Protein AF-A0A380AT03-F1 (afdb_monomer)

Solvent-accessible surface area (backbone atoms only — not comparable to full-atom values): 16536 Å² total; per-residue (Å²): 133,62,72,71,61,56,47,54,51,43,44,44,58,61,48,60,82,40,43,72,60,54,61,67,32,70,77,65,70,70,37,75,64,57,55,50,48,45,62,72,34,58,89,36,45,83,30,37,31,36,26,50,40,28,52,56,22,58,64,43,58,49,44,48,77,35,27,56,32,28,36,36,24,23,67,36,66,57,29,51,53,48,30,52,51,55,29,59,79,70,68,51,83,42,65,45,78,46,78,46,51,65,63,62,62,98,64,58,69,48,68,22,44,32,38,35,31,56,74,31,69,38,49,41,90,50,54,55,49,21,42,35,40,53,51,44,28,32,24,93,90,37,48,78,50,81,45,69,70,61,29,84,69,44,68,73,60,32,56,51,50,52,51,53,45,39,75,76,34,80,42,53,63,49,54,50,23,69,69,54,49,54,50,44,39,45,77,28,73,47,82,88,88,80,87,85,86,80,90,79,85,84,53,80,72,70,79,65,71,87,79,81,76,89,69,91,73,83,82,74,73,68,75,81,75,69,87,87,88,88,83,89,85,88,87,89,82,62,99,81,75,73,87,88,81,91,83,90,84,85,90,85,88,80,84,83,76,88,77,92,76,83,84,83,80,86,79,132

Structure (mmCIF, N/CA/C/O backbone):
data_AF-A0A380AT03-F1
#
_entry.id   AF-A0A380AT03-F1
#
loop_
_atom_site.group_PDB
_atom_site.id
_atom_site.type_symbol
_atom_site.label_atom_id
_atom_site.label_alt_id
_atom_site.label_comp_id
_atom_site.label_asym_id
_atom_site.label_entity_id
_atom_site.label_seq_id
_atom_site.pdbx_PDB_ins_code
_atom_site.Cartn_x
_atom_site.Cartn_y
_atom_site.Cartn_z
_atom_site.occupancy
_atom_site.B_iso_or_equiv
_atom_site.auth_seq_id
_atom_site.auth_comp_id
_atom_site.auth_asym_id
_atom_site.auth_atom_id
_atom_site.pdbx_PDB_model_num
ATOM 1 N N . MET A 1 1 ? 24.394 -18.836 4.113 1.00 36.41 1 MET A N 1
ATOM 2 C CA . MET A 1 1 ? 23.601 -17.620 4.401 1.00 36.41 1 MET A CA 1
ATOM 3 C C . MET A 1 1 ? 22.554 -17.483 3.310 1.00 36.41 1 MET A C 1
ATOM 5 O O . MET A 1 1 ? 22.934 -17.441 2.150 1.00 36.41 1 MET A O 1
ATOM 9 N N . SER A 1 2 ? 21.265 -17.536 3.658 1.00 35.94 2 SER A N 1
ATOM 10 C CA . SER A 1 2 ? 20.162 -17.422 2.689 1.00 35.94 2 SER A CA 1
ATOM 11 C C . SER A 1 2 ? 20.109 -16.007 2.105 1.00 35.94 2 SER A C 1
ATOM 13 O O . SER A 1 2 ? 20.208 -15.042 2.862 1.00 35.94 2 SER A O 1
ATOM 15 N N . ILE A 1 3 ? 19.927 -15.889 0.786 1.00 44.41 3 ILE A N 1
ATOM 16 C CA . ILE A 1 3 ? 19.779 -14.621 0.041 1.00 44.41 3 ILE A CA 1
ATOM 17 C C . ILE A 1 3 ? 18.673 -13.734 0.653 1.00 44.41 3 ILE A C 1
ATOM 19 O O . ILE A 1 3 ? 18.810 -12.515 0.714 1.00 44.41 3 ILE A O 1
ATOM 23 N N . SER A 1 4 ? 17.624 -14.346 1.217 1.00 49.44 4 SER A N 1
ATOM 24 C CA . SER A 1 4 ? 16.532 -13.634 1.898 1.00 49.44 4 SER A CA 1
ATOM 25 C C . SER A 1 4 ? 17.001 -12.856 3.139 1.00 49.44 4 SER A C 1
ATOM 27 O O . SER A 1 4 ? 16.517 -11.756 3.397 1.00 49.44 4 SER A O 1
ATOM 29 N N . ASN A 1 5 ? 17.992 -13.370 3.880 1.00 55.72 5 ASN A N 1
ATOM 30 C CA . ASN A 1 5 ? 18.534 -12.665 5.046 1.00 55.72 5 ASN A CA 1
ATOM 31 C C . ASN A 1 5 ? 19.443 -11.496 4.647 1.00 55.72 5 ASN A C 1
ATOM 33 O O . ASN A 1 5 ? 19.541 -10.539 5.406 1.00 55.72 5 ASN A O 1
ATOM 37 N N . SER A 1 6 ? 20.108 -11.536 3.484 1.00 61.81 6 SER A N 1
ATOM 38 C CA . SER A 1 6 ? 20.949 -10.406 3.061 1.00 61.81 6 SER A CA 1
ATOM 39 C C . SER A 1 6 ? 20.126 -9.232 2.535 1.00 61.81 6 SER A C 1
ATOM 41 O O . SER A 1 6 ? 20.501 -8.094 2.790 1.00 61.81 6 SER A O 1
ATOM 43 N N . HIS A 1 7 ? 19.007 -9.492 1.848 1.00 65.62 7 HIS A N 1
ATOM 44 C CA . HIS A 1 7 ? 18.112 -8.441 1.343 1.00 65.62 7 HIS A CA 1
ATOM 45 C C . HIS A 1 7 ? 17.380 -7.708 2.476 1.00 65.62 7 HIS A C 1
ATOM 47 O O . HIS A 1 7 ? 17.464 -6.485 2.546 1.00 65.62 7 HIS A O 1
ATOM 53 N N . LYS A 1 8 ? 16.793 -8.440 3.437 1.00 62.00 8 LYS A N 1
ATOM 54 C CA . LYS A 1 8 ? 16.172 -7.841 4.637 1.00 62.00 8 LYS A CA 1
ATOM 55 C C . LYS A 1 8 ? 17.142 -6.930 5.393 1.00 62.00 8 LYS A C 1
ATOM 57 O O . LYS A 1 8 ? 16.805 -5.798 5.718 1.00 62.00 8 LYS A O 1
ATOM 62 N N . ASN A 1 9 ? 18.381 -7.388 5.578 1.00 61.28 9 ASN A N 1
ATOM 63 C CA . ASN A 1 9 ? 19.425 -6.597 6.229 1.00 61.28 9 ASN A CA 1
ATOM 64 C C . ASN A 1 9 ? 19.835 -5.350 5.420 1.00 61.28 9 ASN A C 1
ATOM 66 O O . ASN A 1 9 ? 20.241 -4.355 6.017 1.00 61.28 9 ASN A O 1
ATOM 70 N N . ALA A 1 10 ? 19.772 -5.396 4.084 1.00 59.34 10 ALA A N 1
ATOM 71 C CA . ALA A 1 10 ? 20.068 -4.246 3.229 1.00 59.34 10 ALA A CA 1
ATOM 72 C C . ALA A 1 10 ? 18.976 -3.173 3.337 1.00 59.34 10 ALA A C 1
ATOM 74 O O . ALA A 1 10 ? 19.308 -2.004 3.529 1.00 59.34 10 ALA A O 1
ATOM 75 N N . VAL A 1 11 ? 17.700 -3.587 3.309 1.00 59.44 11 VAL A N 1
ATOM 76 C CA . VAL A 1 11 ? 16.545 -2.715 3.588 1.00 59.44 11 VAL A CA 1
ATOM 77 C C . VAL A 1 11 ? 16.733 -2.050 4.955 1.00 59.44 11 VAL A C 1
ATOM 79 O O . VAL A 1 11 ? 16.845 -0.829 5.040 1.00 59.44 11 VAL A O 1
ATOM 82 N N . ASP A 1 12 ? 16.875 -2.844 6.020 1.00 61.94 12 ASP A N 1
ATOM 83 C CA . ASP A 1 12 ? 17.001 -2.321 7.386 1.00 61.94 12 ASP A CA 1
ATOM 84 C C . ASP A 1 12 ? 18.152 -1.318 7.534 1.00 61.94 12 ASP A C 1
ATOM 86 O O . ASP A 1 12 ? 17.981 -0.245 8.116 1.00 61.94 12 ASP A O 1
ATOM 90 N N . ARG A 1 13 ? 19.326 -1.631 6.975 1.00 57.00 13 ARG A N 1
ATOM 91 C CA . ARG A 1 13 ? 20.514 -0.779 7.090 1.00 57.00 13 ARG A CA 1
ATOM 92 C C . ARG A 1 13 ? 20.366 0.550 6.350 1.00 57.00 13 ARG A C 1
ATOM 94 O O . ARG A 1 13 ? 20.781 1.578 6.879 1.00 57.00 13 ARG A O 1
ATOM 101 N N . GLN A 1 14 ? 19.809 0.536 5.143 1.00 57.66 14 GLN A N 1
ATOM 102 C CA . GLN A 1 14 ? 19.711 1.728 4.302 1.00 57.66 14 GLN A CA 1
ATOM 103 C C . GLN A 1 14 ? 18.673 2.723 4.837 1.00 57.66 14 GLN A C 1
ATOM 105 O O . GLN A 1 14 ? 18.894 3.936 4.818 1.00 57.66 14 GLN A O 1
ATOM 110 N N . PHE A 1 15 ? 17.569 2.215 5.382 1.00 58.12 15 PHE A N 1
ATOM 111 C CA . PHE A 1 15 ? 16.500 3.048 5.922 1.00 58.12 15 PHE A CA 1
ATOM 112 C C . PHE A 1 15 ? 16.818 3.612 7.315 1.00 58.12 15 PHE A C 1
ATOM 114 O O . PHE A 1 15 ? 16.360 4.710 7.637 1.00 58.12 15 PHE A O 1
ATOM 121 N N . GLY A 1 16 ? 17.679 2.957 8.098 1.00 53.12 16 GLY A N 1
ATOM 122 C CA . GLY A 1 16 ? 18.134 3.465 9.395 1.00 53.12 16 GLY A CA 1
ATOM 123 C C . GLY A 1 16 ? 18.896 4.782 9.356 1.00 53.12 16 GLY A C 1
ATOM 124 O O . GLY A 1 16 ? 18.682 5.643 10.208 1.00 53.12 16 GLY A O 1
ATOM 125 N N . GLU A 1 17 ? 19.757 4.972 8.356 1.00 50.97 17 GLU A N 1
ATOM 126 C CA . GLU A 1 17 ? 20.582 6.181 8.236 1.00 50.97 17 GLU A CA 1
ATOM 127 C C . GLU A 1 17 ? 19.814 7.371 7.617 1.00 50.97 17 GLU A C 1
ATOM 129 O O . GLU A 1 17 ? 20.246 8.516 7.746 1.00 50.97 17 GLU A O 1
ATOM 134 N N . GLN A 1 18 ? 18.649 7.135 6.993 1.00 52.38 18 GLN A N 1
ATOM 135 C CA . GLN A 1 18 ? 17.922 8.138 6.192 1.00 52.38 18 GLN A CA 1
ATOM 136 C C . GLN A 1 18 ? 16.505 8.483 6.694 1.00 52.38 18 GLN A C 1
ATOM 138 O O . GLN A 1 18 ? 15.869 9.393 6.153 1.00 52.38 18 GLN A O 1
ATOM 143 N N . ALA A 1 19 ? 16.001 7.817 7.739 1.00 53.03 19 ALA A N 1
ATOM 144 C CA . ALA A 1 19 ? 14.596 7.905 8.155 1.00 53.03 19 ALA A CA 1
ATOM 145 C C . ALA A 1 19 ? 14.098 9.341 8.459 1.00 53.03 19 ALA A C 1
ATOM 147 O O . ALA A 1 19 ? 13.010 9.726 8.026 1.00 53.03 19 ALA A O 1
ATOM 148 N N . ASN A 1 20 ? 14.916 10.180 9.110 1.00 50.28 20 ASN A N 1
ATOM 149 C CA . ASN A 1 20 ? 14.563 11.582 9.403 1.00 50.28 20 ASN A CA 1
ATOM 150 C C . ASN A 1 20 ? 14.585 12.499 8.163 1.00 50.28 20 ASN A C 1
ATOM 152 O O . ASN A 1 20 ? 13.808 13.455 8.073 1.00 50.28 20 ASN A O 1
ATOM 156 N N . ALA A 1 21 ? 15.452 12.218 7.186 1.00 51.94 21 ALA A N 1
ATOM 157 C CA . ALA A 1 21 ? 15.508 12.975 5.935 1.00 51.94 21 ALA A CA 1
ATOM 158 C C . ALA A 1 21 ? 14.284 12.685 5.049 1.00 51.94 21 ALA A C 1
ATOM 160 O O . ALA A 1 21 ? 13.800 13.566 4.336 1.00 51.94 21 ALA A O 1
ATOM 161 N N . TYR A 1 22 ? 13.739 11.469 5.137 1.00 52.94 22 TYR A N 1
ATOM 162 C CA . TYR A 1 22 ? 12.560 11.063 4.378 1.00 52.94 22 TYR A CA 1
ATOM 163 C C . TYR A 1 22 ? 11.315 11.847 4.814 1.00 52.94 22 TYR A C 1
ATOM 165 O O . TYR A 1 22 ? 10.617 12.405 3.966 1.00 52.94 22 TYR A O 1
ATOM 173 N N . LEU A 1 23 ? 11.101 11.967 6.130 1.00 54.31 23 LEU A N 1
ATOM 174 C CA . LEU A 1 23 ? 9.952 12.648 6.745 1.00 54.31 23 LEU A CA 1
ATOM 175 C C . LEU A 1 23 ? 9.934 14.170 6.500 1.00 54.31 23 LEU A C 1
ATOM 177 O O . LEU A 1 23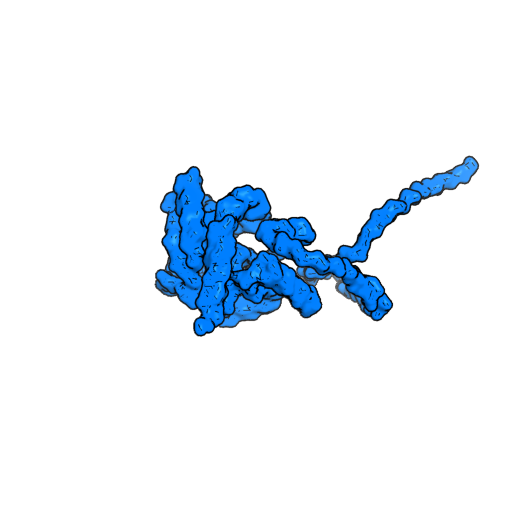 ? 8.874 14.790 6.464 1.00 54.31 23 LEU A O 1
ATOM 181 N N . THR A 1 24 ? 11.108 14.775 6.308 1.00 46.84 24 THR A N 1
ATOM 182 C CA . THR A 1 24 ? 11.275 16.226 6.101 1.00 46.84 24 THR A CA 1
ATOM 183 C C . THR A 1 24 ? 11.388 16.633 4.630 1.00 46.84 24 THR A C 1
ATOM 185 O O . THR A 1 24 ? 11.297 17.819 4.306 1.00 46.84 24 THR A O 1
ATOM 188 N N . SER A 1 25 ? 11.552 15.681 3.706 1.00 47.66 25 SER A N 1
ATOM 189 C CA . SER A 1 25 ? 11.651 15.999 2.283 1.00 47.66 25 SER A CA 1
ATOM 190 C C . SER A 1 25 ? 10.294 16.443 1.709 1.00 47.66 25 SER A C 1
ATOM 192 O O . SER A 1 25 ? 9.329 15.683 1.626 1.00 47.66 25 SER A O 1
ATOM 194 N N . ALA A 1 26 ? 10.225 17.697 1.254 1.00 33.25 26 ALA A N 1
ATOM 195 C CA . ALA A 1 26 ? 9.014 18.314 0.700 1.00 33.25 26 ALA A CA 1
ATOM 196 C C . ALA A 1 26 ? 8.408 17.555 -0.503 1.00 33.25 26 ALA A C 1
ATOM 198 O O . ALA A 1 26 ? 7.217 17.677 -0.771 1.00 33.25 26 ALA A O 1
ATOM 199 N N . VAL A 1 27 ? 9.208 16.735 -1.199 1.00 42.69 27 VAL A N 1
ATOM 200 C CA . VAL A 1 27 ? 8.758 15.882 -2.314 1.00 42.69 27 VAL A CA 1
ATOM 201 C C . VAL A 1 27 ? 7.926 14.687 -1.826 1.00 42.69 27 VAL A C 1
ATOM 203 O O . VAL A 1 27 ? 7.007 14.267 -2.525 1.00 42.69 27 VAL A O 1
ATOM 206 N N . HIS A 1 28 ? 8.187 14.164 -0.621 1.00 48.97 28 HIS A N 1
ATOM 207 C CA . HIS A 1 28 ? 7.449 13.021 -0.069 1.00 48.97 28 HIS A CA 1
ATOM 208 C C . HIS A 1 28 ? 6.255 13.437 0.802 1.00 48.97 28 HIS A C 1
ATOM 210 O O . HIS A 1 28 ? 5.285 12.685 0.862 1.00 48.97 28 HIS A O 1
ATOM 216 N N . ALA A 1 29 ? 6.285 14.628 1.411 1.00 47.81 29 ALA A N 1
ATOM 217 C CA . ALA A 1 29 ? 5.236 15.101 2.319 1.00 47.81 29 ALA A CA 1
ATOM 218 C C . ALA A 1 29 ? 4.020 15.768 1.641 1.00 47.81 29 ALA A C 1
ATOM 220 O O . ALA A 1 29 ? 2.972 15.879 2.274 1.00 47.81 29 ALA A O 1
ATOM 221 N N . GLN A 1 30 ? 4.127 16.220 0.382 1.00 53.50 30 GLN A N 1
ATOM 222 C CA . GLN A 1 30 ? 3.056 16.952 -0.326 1.00 53.50 30 GLN A CA 1
ATOM 223 C C . GLN A 1 30 ? 2.963 16.585 -1.821 1.00 53.50 30 GLN A C 1
ATOM 225 O O . GLN A 1 30 ? 3.056 17.439 -2.703 1.00 53.50 30 GLN A O 1
ATOM 230 N N . GLY A 1 31 ? 2.781 15.298 -2.119 1.00 67.12 31 GLY A N 1
ATOM 231 C CA . GLY A 1 31 ? 2.612 14.804 -3.489 1.00 67.12 31 GLY A CA 1
ATOM 232 C C . GLY A 1 31 ? 1.151 14.760 -3.962 1.00 67.12 31 GLY A C 1
ATOM 233 O O . GLY A 1 31 ? 0.217 14.618 -3.169 1.00 67.12 31 GLY A O 1
ATOM 234 N N . LYS A 1 32 ? 0.943 14.855 -5.285 1.00 77.25 32 LYS A N 1
ATOM 235 C CA . LYS A 1 32 ? -0.376 14.661 -5.932 1.00 77.25 32 LYS A CA 1
ATOM 236 C C . LYS A 1 32 ? -0.981 13.286 -5.623 1.00 77.25 32 LYS A C 1
ATOM 238 O O . LYS A 1 32 ? -2.198 13.141 -5.577 1.00 77.25 32 LYS A O 1
ATOM 243 N N . ASP A 1 33 ? -0.126 12.296 -5.401 1.00 82.25 33 ASP A N 1
ATOM 244 C CA . ASP A 1 33 ? -0.492 10.945 -4.990 1.00 82.25 33 ASP A CA 1
ATOM 245 C C . ASP A 1 33 ? -1.151 10.920 -3.603 1.00 82.25 33 ASP A C 1
ATOM 247 O O . ASP A 1 33 ? -2.210 10.319 -3.458 1.00 82.25 33 ASP A O 1
ATOM 251 N N . LEU A 1 34 ? -0.614 11.639 -2.611 1.00 87.75 34 LEU A N 1
ATOM 252 C CA . LEU A 1 34 ? -1.229 11.749 -1.280 1.00 87.75 34 LEU A CA 1
ATOM 253 C C . LEU A 1 34 ? -2.558 12.516 -1.313 1.00 87.75 34 LEU A C 1
ATOM 255 O O . LEU A 1 34 ? -3.491 12.156 -0.600 1.00 87.75 34 LEU A O 1
ATOM 259 N N . GLN A 1 35 ? -2.686 13.534 -2.170 1.00 89.75 35 GLN A N 1
ATOM 260 C CA . GLN A 1 35 ? -3.966 14.226 -2.378 1.00 89.75 35 GLN A CA 1
ATOM 261 C C . GLN A 1 35 ? -5.025 13.285 -2.969 1.00 89.75 35 GLN A C 1
ATOM 263 O O . GLN A 1 35 ? -6.159 13.255 -2.491 1.00 89.75 35 GLN A O 1
ATOM 268 N N . ARG A 1 36 ? -4.652 12.481 -3.973 1.00 88.75 36 ARG A N 1
ATOM 269 C CA . ARG A 1 36 ? -5.542 11.474 -4.568 1.00 88.75 36 ARG A CA 1
ATOM 270 C C . ARG A 1 36 ? -5.888 10.375 -3.565 1.00 88.75 36 ARG A C 1
ATOM 272 O O . ARG A 1 36 ? -7.050 9.998 -3.470 1.00 88.75 36 ARG A O 1
ATOM 279 N N . LEU A 1 37 ? -4.914 9.905 -2.784 1.00 92.44 37 LEU A N 1
ATOM 280 C CA . LEU A 1 37 ? -5.153 8.962 -1.694 1.00 92.44 37 LEU A CA 1
ATOM 281 C C . LEU A 1 37 ? -6.194 9.526 -0.724 1.00 92.44 37 LEU A C 1
ATOM 283 O O . LEU A 1 37 ? -7.187 8.864 -0.452 1.00 92.44 37 LEU A O 1
ATOM 287 N N . ALA A 1 38 ? -6.015 10.766 -0.264 1.00 94.62 38 ALA A N 1
ATOM 288 C CA . ALA A 1 38 ? -6.953 11.411 0.645 1.00 94.62 38 ALA A CA 1
ATOM 289 C C . ALA A 1 38 ? -8.385 11.425 0.086 1.00 94.62 38 ALA A C 1
ATOM 291 O O . ALA A 1 38 ? -9.299 11.101 0.835 1.00 94.62 38 ALA A O 1
ATOM 292 N N . GLN A 1 39 ? -8.565 11.733 -1.207 1.00 94.50 39 GLN A N 1
ATOM 293 C CA . GLN A 1 39 ? -9.864 11.710 -1.901 1.00 94.50 39 GLN A CA 1
ATOM 294 C C . GLN A 1 39 ? -10.466 10.302 -1.984 1.00 94.50 39 GLN A C 1
ATOM 296 O O . GLN A 1 39 ? -11.648 10.115 -1.712 1.00 94.50 39 GLN A O 1
ATOM 301 N N . LEU A 1 40 ? -9.655 9.296 -2.325 1.00 93.19 40 LEU A N 1
ATOM 302 C CA . LEU A 1 40 ? -10.100 7.901 -2.401 1.00 93.19 40 LEU A CA 1
ATOM 303 C C . LEU A 1 40 ? -10.540 7.350 -1.038 1.00 93.19 40 LEU A C 1
ATOM 305 O O . LEU A 1 40 ? -11.364 6.438 -0.997 1.00 93.19 40 LEU A O 1
ATOM 309 N N . LEU A 1 41 ? -10.007 7.895 0.058 1.00 95.94 41 LEU A N 1
ATOM 310 C CA . LEU A 1 41 ? -10.339 7.497 1.426 1.00 95.94 41 LEU A CA 1
ATOM 311 C C . LEU A 1 41 ? -11.554 8.235 2.014 1.00 95.94 41 LEU A C 1
ATOM 313 O O . LEU A 1 41 ? -12.112 7.755 2.995 1.00 95.94 41 LEU A O 1
ATOM 317 N N . GLU A 1 42 ? -12.005 9.353 1.430 1.00 94.69 42 GLU A N 1
ATOM 318 C CA . GLU A 1 42 ? -13.148 10.134 1.952 1.00 94.69 42 GLU A CA 1
ATOM 319 C C . GLU A 1 42 ? -14.435 9.327 2.192 1.00 94.69 42 GLU A C 1
ATOM 321 O O . GLU A 1 42 ? -15.082 9.559 3.214 1.00 94.69 42 GLU A O 1
ATOM 326 N N . PRO A 1 43 ? -14.818 8.354 1.342 1.00 95.94 43 PRO A N 1
ATOM 327 C CA . PRO A 1 43 ? -16.023 7.552 1.560 1.00 95.94 43 PRO A CA 1
ATOM 328 C C . PRO A 1 43 ? -15.894 6.500 2.675 1.00 95.94 43 PRO A C 1
ATOM 330 O O . PRO A 1 43 ? -16.828 5.731 2.890 1.00 95.94 43 PRO A O 1
ATOM 333 N N . HIS A 1 44 ? -14.734 6.397 3.330 1.00 95.50 44 HIS A N 1
ATOM 334 C CA . HIS A 1 44 ? -14.348 5.261 4.168 1.00 95.50 44 HIS A CA 1
ATOM 335 C C . HIS A 1 44 ? -14.005 5.671 5.611 1.00 95.50 44 HIS A C 1
ATOM 337 O O . HIS A 1 44 ? -13.100 5.104 6.219 1.00 95.50 44 HIS A O 1
ATOM 343 N N . ALA A 1 45 ? -14.742 6.633 6.174 1.00 97.44 45 ALA A N 1
ATOM 344 C CA . ALA A 1 45 ? -14.492 7.176 7.514 1.00 97.44 45 ALA A CA 1
ATOM 345 C C . ALA A 1 45 ? -14.410 6.109 8.622 1.00 97.44 45 ALA A C 1
ATOM 347 O O . ALA A 1 45 ? -13.565 6.215 9.504 1.00 97.44 45 ALA A O 1
ATOM 348 N N . ASP A 1 46 ? -15.215 5.048 8.541 1.00 98.06 46 ASP A N 1
ATOM 349 C CA . ASP A 1 46 ? -15.255 3.975 9.547 1.00 98.06 46 ASP A CA 1
ATOM 350 C C . ASP A 1 46 ? -14.275 2.819 9.265 1.00 98.06 46 ASP A C 1
ATOM 352 O O . ASP A 1 46 ? -14.275 1.806 9.967 1.00 98.06 46 ASP A O 1
ATOM 356 N N . ALA A 1 47 ? -13.445 2.929 8.223 1.00 98.31 47 ALA A N 1
ATOM 357 C CA . ALA A 1 47 ? -12.590 1.835 7.779 1.00 98.31 47 ALA A CA 1
ATOM 358 C C . ALA A 1 47 ? -11.415 1.563 8.727 1.00 98.31 47 ALA A C 1
ATOM 360 O O . ALA A 1 47 ? -10.765 2.474 9.251 1.00 98.31 47 ALA A O 1
ATOM 361 N N . ARG A 1 48 ? -11.076 0.276 8.848 1.00 98.75 48 ARG A N 1
ATOM 362 C CA . ARG A 1 48 ? -9.774 -0.181 9.331 1.00 98.75 48 ARG A CA 1
ATOM 363 C C . ARG A 1 48 ? -8.843 -0.386 8.139 1.00 98.75 48 ARG A C 1
ATOM 365 O O . ARG A 1 48 ? -9.105 -1.229 7.276 1.00 98.75 48 ARG A O 1
ATOM 372 N N . LEU A 1 49 ? -7.755 0.375 8.109 1.00 98.88 49 LEU A N 1
ATOM 373 C CA . LEU A 1 49 ? -6.799 0.424 7.009 1.00 98.88 49 LEU A CA 1
ATOM 374 C C . LEU A 1 49 ? -5.441 -0.159 7.418 1.00 98.88 49 LEU A C 1
ATOM 376 O O . LEU A 1 49 ? -4.943 0.130 8.503 1.00 98.88 49 LEU A O 1
ATOM 380 N N . LEU A 1 50 ? -4.829 -0.945 6.533 1.00 98.94 50 LEU A N 1
ATOM 381 C CA . LEU A 1 50 ? -3.435 -1.390 6.627 1.00 98.94 50 LEU A CA 1
ATOM 382 C C . LEU A 1 50 ? -2.566 -0.575 5.659 1.00 98.94 50 LEU A C 1
ATOM 384 O O . LEU A 1 50 ? -2.832 -0.584 4.461 1.00 98.94 50 LEU A O 1
ATOM 388 N N . ASP A 1 51 ? -1.530 0.097 6.157 1.00 98.75 51 ASP A N 1
ATOM 389 C CA . ASP A 1 51 ? -0.477 0.719 5.343 1.00 98.75 51 ASP A CA 1
ATOM 390 C C . ASP A 1 51 ? 0.729 -0.227 5.287 1.00 98.75 51 ASP A C 1
ATOM 392 O O . ASP A 1 51 ? 1.473 -0.354 6.260 1.00 98.75 51 ASP A O 1
ATOM 396 N N . LEU A 1 52 ? 0.857 -0.955 4.175 1.00 98.19 52 LEU A N 1
ATOM 397 C CA . LEU A 1 52 ? 1.821 -2.030 3.967 1.00 98.19 52 LEU A CA 1
ATOM 398 C C . LEU A 1 52 ? 3.120 -1.490 3.356 1.00 98.19 52 LEU A C 1
ATOM 400 O O . LEU A 1 52 ? 3.164 -1.123 2.177 1.00 98.19 52 LEU A O 1
ATOM 404 N N . GLY A 1 53 ? 4.178 -1.492 4.165 1.00 96.38 53 GLY A N 1
ATOM 405 C CA . GLY A 1 53 ? 5.440 -0.823 3.864 1.00 96.38 53 GLY A CA 1
ATOM 406 C C . GLY A 1 53 ? 5.336 0.680 4.099 1.00 96.38 53 GLY A C 1
ATOM 407 O O . GLY A 1 53 ? 5.556 1.469 3.181 1.00 96.38 53 GLY A O 1
ATOM 408 N N . CYS A 1 54 ? 4.922 1.075 5.307 1.00 95.88 54 CYS A N 1
ATOM 409 C CA . CYS A 1 54 ? 4.570 2.461 5.615 1.00 95.88 54 CYS A CA 1
ATOM 410 C C . CYS A 1 54 ? 5.761 3.437 5.564 1.00 95.88 54 CYS A C 1
ATOM 412 O O . CYS A 1 54 ? 5.557 4.655 5.469 1.00 95.88 54 CYS A O 1
ATOM 414 N N . GLY A 1 55 ? 7.001 2.939 5.662 1.00 93.06 55 GLY A N 1
ATOM 415 C CA . GLY A 1 55 ? 8.217 3.744 5.722 1.00 93.06 55 GLY A CA 1
ATOM 416 C C . GLY A 1 55 ? 8.109 4.838 6.785 1.00 93.06 55 GLY A C 1
ATOM 417 O O . GLY A 1 55 ? 7.692 4.595 7.914 1.00 93.06 55 GLY A O 1
ATOM 418 N N . ALA A 1 56 ? 8.407 6.081 6.403 1.00 89.81 56 ALA A N 1
ATOM 419 C CA . ALA A 1 56 ? 8.305 7.247 7.287 1.00 89.81 56 ALA A CA 1
ATOM 420 C C . ALA A 1 56 ? 6.856 7.706 7.597 1.00 89.81 56 ALA A C 1
ATOM 422 O O . ALA A 1 56 ? 6.663 8.732 8.248 1.00 89.81 56 ALA A O 1
ATOM 423 N N . GLY A 1 57 ? 5.828 6.996 7.118 1.00 94.12 57 GLY A N 1
ATOM 424 C CA . GLY A 1 57 ? 4.435 7.182 7.538 1.00 94.12 57 GLY A CA 1
ATOM 425 C C . GLY A 1 57 ? 3.625 8.232 6.777 1.00 94.12 57 GLY A C 1
ATOM 426 O O . GLY A 1 57 ? 2.513 8.541 7.187 1.00 94.12 57 GLY A O 1
ATOM 427 N N . HIS A 1 58 ? 4.111 8.789 5.664 1.00 91.75 58 HIS A N 1
ATOM 428 C CA . HIS A 1 58 ? 3.374 9.822 4.911 1.00 91.75 58 HIS A CA 1
ATOM 429 C C . HIS A 1 58 ? 1.955 9.388 4.496 1.00 91.75 58 HIS A C 1
ATOM 431 O O . HIS A 1 58 ? 0.994 10.152 4.645 1.00 91.75 58 HIS A O 1
ATOM 437 N N . ALA A 1 59 ? 1.822 8.156 3.993 1.00 94.88 59 ALA A N 1
ATOM 438 C CA . ALA A 1 59 ? 0.533 7.573 3.634 1.00 94.88 59 ALA A CA 1
ATOM 439 C C . ALA A 1 59 ? -0.296 7.260 4.891 1.00 94.88 59 ALA A C 1
ATOM 441 O O . ALA A 1 59 ? -1.454 7.670 4.955 1.00 94.88 59 ALA A O 1
ATOM 442 N N . SER A 1 60 ? 0.317 6.669 5.924 1.00 98.12 60 SER A N 1
ATOM 443 C CA . SER A 1 60 ? -0.298 6.453 7.242 1.00 98.12 60 SER A CA 1
ATOM 444 C C . SER A 1 60 ? -0.910 7.726 7.838 1.00 98.12 60 SER A C 1
ATOM 446 O O . SER A 1 60 ? -2.060 7.703 8.265 1.00 98.12 60 SER A O 1
ATOM 448 N N . PHE A 1 61 ? -0.197 8.858 7.837 1.00 97.12 61 PHE A N 1
ATOM 449 C CA . PHE A 1 61 ? -0.702 10.125 8.382 1.00 97.12 61 PHE A CA 1
ATOM 450 C C . PHE A 1 61 ? -1.841 10.703 7.541 1.00 97.12 61 PHE A C 1
ATOM 452 O O . PHE A 1 61 ? -2.802 11.241 8.088 1.00 97.12 61 PHE A O 1
ATOM 459 N N . THR A 1 62 ? -1.754 10.568 6.216 1.00 96.50 62 THR A N 1
ATOM 460 C CA . THR A 1 62 ? -2.830 10.975 5.301 1.00 96.50 62 THR A CA 1
ATOM 461 C C . THR A 1 62 ? -4.087 10.138 5.541 1.00 96.50 62 THR A C 1
ATOM 463 O O . THR A 1 62 ? -5.188 10.682 5.611 1.00 96.50 62 THR A O 1
ATOM 466 N N . ALA A 1 63 ? -3.925 8.826 5.723 1.00 98.12 63 ALA A N 1
ATOM 467 C CA . ALA A 1 63 ? -5.016 7.909 6.016 1.00 98.12 63 ALA A CA 1
ATOM 468 C C . ALA A 1 63 ? -5.622 8.151 7.403 1.00 98.12 63 ALA A C 1
ATOM 470 O O . ALA A 1 63 ? -6.841 8.187 7.529 1.00 98.12 63 ALA A O 1
ATOM 471 N N . ALA A 1 64 ? -4.800 8.398 8.425 1.00 98.25 64 ALA A N 1
ATOM 472 C CA . ALA A 1 64 ? -5.249 8.627 9.798 1.00 98.25 64 ALA A CA 1
ATOM 473 C C . ALA A 1 64 ? -6.184 9.840 9.936 1.00 98.25 64 ALA A C 1
ATOM 475 O O . ALA A 1 64 ? -7.013 9.872 10.841 1.00 98.25 64 ALA A O 1
ATOM 476 N N . ALA A 1 65 ? -6.092 10.810 9.021 1.00 96.81 65 ALA A N 1
ATOM 477 C CA . ALA A 1 65 ? -7.006 11.949 8.947 1.00 96.81 65 ALA A CA 1
ATOM 478 C C . ALA A 1 65 ? -8.353 11.637 8.261 1.00 96.81 65 ALA A C 1
ATOM 480 O O . ALA A 1 65 ? -9.240 12.489 8.247 1.00 96.81 65 ALA A O 1
ATOM 481 N N . LYS A 1 66 ? -8.496 10.462 7.636 1.00 98.12 66 LYS A N 1
ATOM 482 C CA . LYS A 1 66 ? -9.640 10.091 6.790 1.00 98.12 66 LYS A CA 1
ATOM 483 C C . LYS A 1 66 ? -10.383 8.841 7.256 1.00 98.12 66 LYS A C 1
ATOM 485 O O . LYS A 1 66 ? -11.547 8.715 6.903 1.00 98.12 66 LYS A O 1
ATOM 490 N N . VAL A 1 67 ? -9.744 7.943 8.009 1.00 98.62 67 VAL A N 1
ATOM 491 C CA . VAL A 1 67 ? -10.322 6.649 8.418 1.00 98.62 67 VAL A CA 1
ATOM 492 C C . VAL A 1 67 ? -10.242 6.427 9.932 1.00 98.62 67 VAL A C 1
ATOM 494 O O . VAL A 1 67 ? -9.453 7.069 10.629 1.00 98.62 67 VAL A O 1
ATOM 497 N N . ALA A 1 68 ? -11.031 5.483 10.445 1.00 98.56 68 ALA A N 1
ATOM 498 C CA . ALA A 1 68 ? -11.161 5.225 11.874 1.00 98.56 68 ALA A CA 1
ATOM 499 C C . ALA A 1 68 ? -9.873 4.683 12.501 1.00 98.56 68 ALA A C 1
ATOM 501 O O . ALA A 1 68 ? -9.504 5.101 13.598 1.00 98.56 68 ALA A O 1
ATOM 502 N N . GLN A 1 69 ? -9.192 3.750 11.829 1.00 98.69 69 GLN A N 1
ATOM 503 C CA . GLN A 1 69 ? -7.973 3.119 12.340 1.00 98.69 69 GLN A CA 1
ATOM 504 C C . GLN A 1 69 ? -6.977 2.842 11.220 1.00 98.69 69 GLN A C 1
ATOM 506 O O . GLN A 1 69 ? -7.345 2.326 10.165 1.00 98.69 69 GLN A O 1
ATOM 511 N N . VAL A 1 70 ? -5.701 3.109 11.492 1.00 98.94 70 VAL A N 1
ATOM 512 C CA . VAL A 1 70 ? -4.583 2.771 10.611 1.00 98.94 70 VAL A CA 1
ATOM 513 C C . VAL A 1 70 ? -3.647 1.815 11.338 1.00 98.94 70 VAL A C 1
ATOM 515 O O . VAL A 1 70 ? -3.225 2.081 12.460 1.00 98.94 70 VAL A O 1
ATOM 518 N N . VAL A 1 71 ? -3.290 0.714 10.687 1.00 98.88 71 VAL A N 1
ATOM 519 C CA . VAL A 1 71 ? -2.160 -0.131 11.073 1.00 98.88 71 VAL A CA 1
ATOM 520 C C . VAL A 1 71 ? -1.012 0.198 10.127 1.00 98.88 71 VAL A C 1
ATOM 522 O O . VAL A 1 71 ? -1.059 -0.159 8.954 1.00 98.88 71 VAL A O 1
ATOM 525 N N . ALA A 1 72 ? -0.003 0.904 10.627 1.00 98.75 72 ALA A N 1
ATOM 526 C CA . ALA A 1 72 ? 1.234 1.167 9.909 1.00 98.75 72 ALA A CA 1
ATOM 527 C C . ALA A 1 72 ? 2.154 -0.050 10.060 1.00 98.75 72 ALA A C 1
ATOM 529 O O . ALA A 1 72 ? 2.545 -0.414 11.177 1.00 98.75 72 ALA A O 1
ATOM 530 N N . TYR A 1 73 ? 2.440 -0.708 8.940 1.00 98.69 73 TYR A N 1
ATOM 531 C CA . TYR A 1 73 ? 3.167 -1.967 8.896 1.00 98.69 73 TYR A CA 1
ATOM 532 C C . TYR A 1 73 ? 4.441 -1.822 8.076 1.00 98.69 73 TYR A C 1
ATOM 534 O O . TYR A 1 73 ? 4.389 -1.410 6.920 1.00 98.69 73 TYR A O 1
ATOM 542 N N . ASP A 1 74 ? 5.584 -2.186 8.646 1.00 97.38 74 ASP A N 1
ATOM 543 C CA . ASP A 1 74 ? 6.871 -2.114 7.952 1.00 97.38 74 ASP A CA 1
ATOM 544 C C . ASP A 1 74 ? 7.831 -3.193 8.455 1.00 97.38 74 ASP A C 1
ATOM 546 O O . ASP A 1 74 ? 7.716 -3.662 9.591 1.00 97.38 74 ASP A O 1
ATOM 550 N N . LEU A 1 75 ? 8.802 -3.579 7.629 1.00 94.62 75 LEU A N 1
ATOM 551 C CA . LEU A 1 75 ? 9.835 -4.521 8.053 1.00 94.62 75 LEU A CA 1
ATOM 552 C C . LEU A 1 75 ? 10.862 -3.838 8.963 1.00 94.62 75 LEU A C 1
ATOM 554 O O . LEU A 1 75 ? 11.384 -4.481 9.876 1.00 94.62 75 LEU A O 1
ATOM 558 N N . SER A 1 76 ? 11.088 -2.534 8.774 1.00 91.44 76 SER A N 1
ATOM 559 C CA . SER A 1 76 ? 12.072 -1.756 9.517 1.00 91.44 76 SER A CA 1
ATOM 560 C C . SER A 1 76 ? 11.510 -1.233 10.839 1.00 91.44 76 SER A C 1
ATOM 562 O O . SER A 1 76 ? 10.684 -0.318 10.894 1.00 91.44 76 SER A O 1
ATOM 564 N N . ALA A 1 77 ? 12.048 -1.745 11.948 1.00 93.50 77 ALA A N 1
ATOM 565 C CA . ALA A 1 77 ? 11.747 -1.229 13.285 1.00 93.50 77 ALA A CA 1
ATOM 566 C C . ALA A 1 77 ? 12.118 0.260 13.445 1.00 93.50 77 ALA A C 1
ATOM 568 O O . ALA A 1 77 ? 11.484 0.984 14.214 1.00 93.50 77 ALA A O 1
ATOM 569 N N . GLN A 1 78 ? 13.136 0.727 12.716 1.00 89.31 78 GLN A N 1
ATOM 570 C CA . GLN A 1 78 ? 13.586 2.120 12.753 1.00 89.31 78 GLN A CA 1
ATOM 571 C C . GLN A 1 78 ? 12.572 3.049 12.080 1.00 89.31 78 GLN A C 1
ATOM 573 O O . GLN A 1 78 ? 12.251 4.097 12.639 1.00 89.31 78 GLN A O 1
ATOM 578 N N . MET A 1 79 ? 12.002 2.642 10.940 1.00 89.06 79 MET A N 1
ATOM 579 C CA . MET A 1 79 ? 10.917 3.388 10.296 1.00 89.06 79 MET A CA 1
ATOM 580 C C . MET A 1 79 ? 9.683 3.468 11.195 1.00 89.06 79 MET A C 1
ATOM 582 O O . MET A 1 79 ? 9.151 4.555 11.410 1.00 89.06 79 MET A O 1
ATOM 586 N N . LEU A 1 80 ? 9.292 2.362 11.833 1.00 96.00 80 LEU A N 1
ATOM 587 C CA . LEU A 1 80 ? 8.182 2.368 12.791 1.00 96.00 80 LEU A CA 1
ATOM 588 C C . LEU A 1 80 ? 8.443 3.285 13.996 1.00 96.00 80 LEU A C 1
ATOM 590 O O . LEU A 1 80 ? 7.519 3.948 14.468 1.00 96.00 80 LEU A O 1
ATOM 594 N N . ALA A 1 81 ? 9.685 3.378 14.483 1.00 94.81 81 ALA A N 1
ATOM 595 C CA . ALA A 1 81 ? 10.045 4.326 15.539 1.00 94.81 81 ALA A CA 1
ATOM 596 C C . ALA A 1 81 ? 9.866 5.787 15.088 1.00 94.81 81 ALA A C 1
ATOM 598 O O . ALA A 1 81 ? 9.341 6.603 15.849 1.00 94.81 81 ALA A O 1
ATOM 599 N N . VAL A 1 82 ? 10.222 6.099 13.838 1.00 91.75 82 VAL A N 1
ATOM 600 C CA . VAL A 1 82 ? 9.980 7.415 13.230 1.00 91.75 82 VAL A CA 1
ATOM 601 C C . VAL A 1 82 ? 8.481 7.706 13.107 1.00 91.75 82 VAL A C 1
ATOM 603 O O . VAL A 1 82 ? 8.035 8.78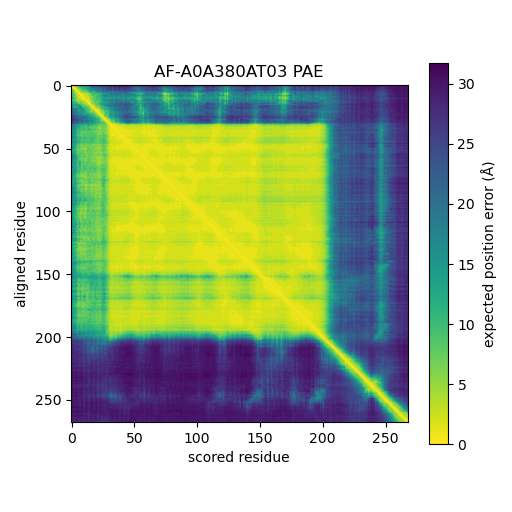2 13.512 1.00 91.75 82 VAL A O 1
ATOM 606 N N . VAL A 1 83 ? 7.678 6.742 12.639 1.00 95.69 83 VAL A N 1
ATOM 607 C CA . VAL A 1 83 ? 6.213 6.888 12.574 1.00 95.69 83 VAL A CA 1
ATOM 608 C C . VAL A 1 83 ? 5.630 7.139 13.962 1.00 95.69 83 VAL A C 1
ATOM 610 O O . VAL A 1 83 ? 4.801 8.033 14.117 1.00 95.69 83 VAL A O 1
ATOM 613 N N . LYS A 1 84 ? 6.092 6.406 14.984 1.00 97.06 84 LYS A N 1
ATOM 614 C CA . LYS A 1 84 ? 5.653 6.577 16.376 1.00 97.06 84 LYS A CA 1
ATOM 615 C C . LYS A 1 84 ? 5.851 8.006 16.866 1.00 97.06 84 LYS A C 1
ATOM 617 O O . LYS A 1 84 ? 4.932 8.594 17.434 1.00 97.06 84 LYS A O 1
ATOM 622 N N . GLN A 1 85 ? 7.051 8.547 16.664 1.00 95.25 85 GLN A N 1
ATOM 623 C CA . GLN A 1 85 ? 7.393 9.892 17.107 1.00 95.25 85 GLN A CA 1
ATOM 624 C C . GLN A 1 85 ? 6.557 10.941 16.365 1.00 95.25 85 GLN A C 1
ATOM 626 O O . GLN A 1 85 ? 5.902 11.766 17.000 1.00 95.25 85 GLN A O 1
ATOM 631 N N . ALA A 1 86 ? 6.507 10.868 15.034 1.00 93.50 86 ALA A N 1
ATOM 632 C CA . ALA A 1 86 ? 5.766 11.828 14.224 1.00 93.50 86 ALA A CA 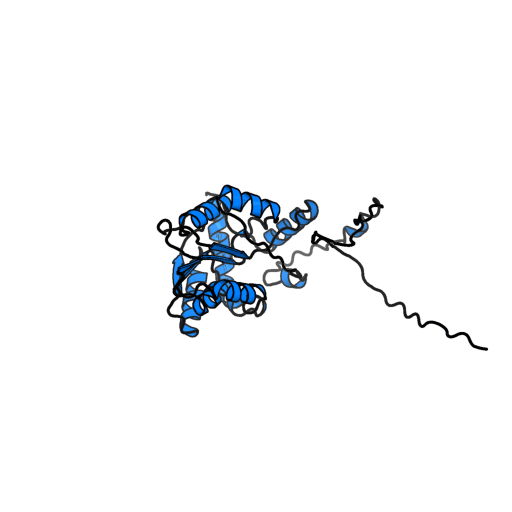1
ATOM 633 C C . ALA A 1 86 ? 4.244 11.755 14.450 1.00 93.50 86 ALA A C 1
ATOM 635 O O . ALA A 1 86 ? 3.572 12.786 14.415 1.00 93.50 86 ALA A O 1
ATOM 636 N N . ALA A 1 87 ? 3.684 10.569 14.719 1.00 96.19 87 ALA A N 1
ATOM 637 C CA . ALA A 1 87 ? 2.279 10.418 15.100 1.00 96.19 87 ALA A CA 1
ATOM 638 C C . ALA A 1 87 ? 1.978 11.132 16.427 1.00 96.19 87 ALA A C 1
ATOM 640 O O . ALA A 1 87 ? 0.994 11.868 16.506 1.00 96.19 87 ALA A O 1
ATOM 641 N N . ALA A 1 88 ? 2.851 10.983 17.432 1.00 96.25 88 ALA A N 1
ATOM 642 C CA . ALA A 1 88 ? 2.714 11.663 18.719 1.00 96.25 88 ALA A CA 1
ATOM 643 C C . ALA A 1 88 ? 2.806 13.193 18.577 1.00 96.25 88 ALA A C 1
ATOM 645 O O . ALA A 1 88 ? 1.960 13.909 19.108 1.00 96.25 88 ALA A O 1
ATOM 646 N N . GLU A 1 89 ? 3.770 13.696 17.801 1.00 95.06 89 GLU A N 1
ATOM 647 C CA . GLU A 1 89 ? 3.927 15.132 17.516 1.00 95.06 89 GLU A CA 1
ATOM 648 C C . GLU A 1 89 ? 2.713 15.727 16.781 1.00 95.06 89 GLU A C 1
ATOM 650 O O . GLU A 1 89 ? 2.361 16.887 16.991 1.00 95.06 89 GLU A O 1
ATOM 655 N N . LYS A 1 90 ? 2.042 14.931 15.939 1.00 94.25 90 LYS A N 1
ATOM 656 C CA . LYS A 1 90 ? 0.824 15.322 15.208 1.00 94.25 90 LYS A CA 1
ATOM 657 C C . LYS A 1 90 ? -0.471 15.093 15.997 1.00 94.25 90 LYS A C 1
ATOM 659 O O . LYS A 1 90 ? -1.537 15.437 15.492 1.00 94.25 90 LYS A O 1
ATOM 664 N N . GLY A 1 91 ? -0.406 14.501 17.192 1.00 97.25 91 GLY A N 1
ATOM 665 C CA . GLY A 1 91 ? -1.586 14.143 17.988 1.00 97.25 91 GLY A CA 1
ATOM 666 C C . GLY A 1 91 ? -2.464 13.049 17.361 1.00 97.25 91 GLY A C 1
ATOM 667 O O . GLY A 1 91 ? -3.666 13.000 17.624 1.00 97.25 91 GLY A O 1
ATOM 668 N N . LEU A 1 92 ? -1.892 12.189 16.511 1.00 97.44 92 LEU A N 1
ATOM 669 C CA . LEU A 1 92 ? -2.604 11.099 15.841 1.00 97.44 92 LEU A CA 1
ATOM 670 C C . LEU A 1 92 ? -2.646 9.861 16.744 1.00 97.44 92 LEU A C 1
ATOM 672 O O . LEU A 1 92 ? -1.664 9.132 16.866 1.00 97.44 92 LEU A O 1
ATOM 676 N N . ASN A 1 93 ? -3.804 9.613 17.358 1.00 97.25 93 ASN A N 1
ATOM 677 C CA . ASN A 1 93 ? -3.996 8.522 18.325 1.00 97.25 93 ASN A CA 1
ATOM 678 C C . ASN A 1 93 ? -4.579 7.236 17.709 1.00 97.25 93 ASN A C 1
ATOM 680 O O . ASN A 1 93 ? -4.746 6.238 18.405 1.00 97.25 93 ASN A O 1
ATOM 684 N N . ASN A 1 94 ? -4.914 7.252 16.418 1.00 98.44 94 ASN A N 1
ATOM 685 C CA . ASN A 1 94 ? -5.550 6.147 15.695 1.00 98.44 94 ASN A CA 1
ATOM 686 C C . ASN A 1 94 ? -4.581 5.356 14.796 1.00 98.44 94 ASN A C 1
ATOM 688 O O . ASN A 1 94 ? -5.028 4.636 13.903 1.00 98.44 94 ASN A O 1
ATOM 692 N N . ILE A 1 95 ? -3.269 5.475 15.030 1.00 98.62 95 ILE A N 1
ATOM 693 C CA . ILE A 1 95 ? -2.230 4.718 14.320 1.00 98.62 95 ILE A CA 1
ATOM 694 C C . ILE A 1 95 ? -1.651 3.650 15.252 1.00 98.62 95 ILE A C 1
ATOM 696 O O . ILE A 1 95 ? -1.077 3.959 16.295 1.00 98.62 95 ILE A O 1
ATOM 700 N N . GLN A 1 96 ? -1.771 2.388 14.851 1.00 98.50 96 GLN A N 1
ATOM 701 C CA . GLN A 1 96 ? -1.101 1.246 15.469 1.00 98.50 96 GLN A CA 1
ATOM 702 C C . GLN A 1 96 ? 0.112 0.855 14.628 1.00 98.50 96 GLN A C 1
ATOM 704 O O . GLN A 1 96 ? 0.074 0.947 13.406 1.00 98.50 96 GLN A O 1
ATOM 709 N N . LEU A 1 97 ? 1.185 0.413 15.277 1.00 98.62 97 LEU A N 1
ATOM 710 C CA . LEU A 1 97 ? 2.433 0.033 14.617 1.00 98.62 97 LEU A CA 1
ATOM 711 C C . LEU A 1 97 ? 2.601 -1.480 14.702 1.00 98.62 97 LEU A C 1
ATOM 713 O O . LEU A 1 97 ? 2.434 -2.046 15.782 1.00 98.62 97 LEU A O 1
ATOM 717 N N . GLN A 1 98 ? 2.976 -2.121 13.600 1.00 98.50 98 GLN A N 1
ATOM 718 C CA . GLN A 1 98 ? 3.264 -3.552 13.576 1.00 98.50 98 GLN A CA 1
ATOM 719 C C . GLN A 1 98 ? 4.468 -3.828 12.675 1.00 98.50 98 GLN A C 1
ATOM 721 O O . GLN A 1 98 ? 4.492 -3.417 11.522 1.00 98.50 98 GLN A O 1
ATOM 726 N N . GLN A 1 99 ? 5.459 -4.555 13.189 1.00 98.25 99 GLN A N 1
ATOM 727 C CA . GLN A 1 99 ? 6.609 -4.965 12.387 1.00 98.25 99 GLN A CA 1
ATOM 728 C C . GLN A 1 99 ? 6.342 -6.299 11.683 1.00 98.25 99 GLN A C 1
ATOM 730 O O . GLN A 1 99 ? 5.767 -7.214 12.286 1.00 98.25 99 GLN A O 1
ATOM 735 N N . GLY A 1 100 ? 6.809 -6.429 10.441 1.00 96.81 100 GLY A N 1
ATOM 736 C CA . GLY A 1 100 ? 6.926 -7.713 9.753 1.00 96.81 100 GLY A CA 1
ATOM 737 C C . GLY A 1 100 ? 7.135 -7.590 8.242 1.00 96.81 100 GLY A C 1
ATOM 738 O O . GLY A 1 100 ? 7.403 -6.513 7.722 1.00 96.81 100 GLY A O 1
ATOM 739 N N . VAL A 1 101 ? 7.052 -8.717 7.535 1.00 96.62 101 VAL A N 1
ATOM 740 C CA . VAL A 1 101 ? 7.291 -8.804 6.086 1.00 96.62 101 VAL A CA 1
ATOM 741 C C . VAL A 1 101 ? 5.978 -8.929 5.317 1.00 96.62 101 VAL A C 1
ATOM 743 O O . VAL A 1 101 ? 5.050 -9.595 5.775 1.00 96.62 101 VAL A O 1
ATOM 746 N N . ALA A 1 102 ? 5.902 -8.318 4.135 1.00 97.06 102 ALA A N 1
ATOM 747 C CA . ALA A 1 102 ? 4.673 -8.266 3.344 1.00 97.06 102 ALA A CA 1
ATOM 748 C C . ALA A 1 102 ? 4.177 -9.650 2.895 1.00 97.06 102 ALA A C 1
ATOM 750 O O . ALA A 1 102 ? 2.982 -9.855 2.707 1.00 97.06 102 ALA A O 1
ATOM 75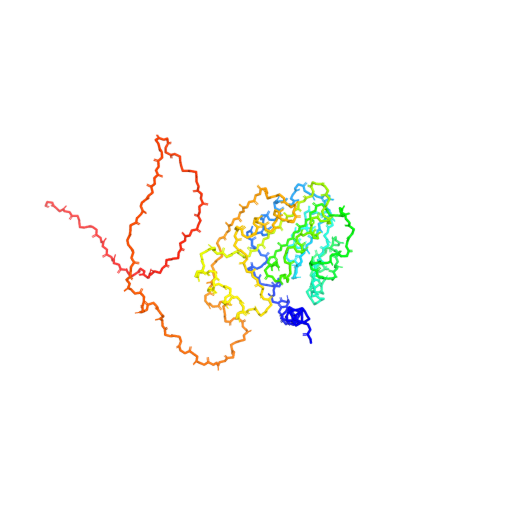1 N N . GLU A 1 103 ? 5.088 -10.614 2.769 1.00 97.62 103 GLU A N 1
ATOM 752 C CA . GLU A 1 103 ? 4.814 -11.984 2.342 1.00 97.62 103 GLU A CA 1
ATOM 753 C C . GLU A 1 103 ? 4.172 -12.864 3.434 1.00 97.62 103 GLU A C 1
ATOM 755 O O . GLU A 1 103 ? 3.762 -13.989 3.143 1.00 97.62 103 GLU A O 1
ATOM 760 N N . SER A 1 104 ? 4.099 -12.385 4.684 1.00 97.81 104 SER A N 1
ATOM 761 C CA . SER A 1 104 ? 3.557 -13.131 5.828 1.00 97.81 104 SER A CA 1
ATOM 762 C C . SER A 1 104 ? 2.956 -12.181 6.869 1.00 97.81 104 SER A C 1
ATOM 764 O O . SER A 1 104 ? 3.605 -11.821 7.858 1.00 97.81 104 SER A O 1
ATOM 766 N N . LEU A 1 105 ? 1.696 -11.796 6.672 1.00 98.38 105 LEU A N 1
ATOM 767 C CA . LEU A 1 105 ? 1.008 -10.830 7.520 1.00 98.38 105 LEU A CA 1
ATOM 768 C C . LEU A 1 105 ? 0.445 -11.502 8.789 1.00 98.38 105 LEU A C 1
ATOM 770 O O . LEU A 1 105 ? -0.340 -12.446 8.689 1.00 98.38 105 LEU A O 1
ATOM 774 N N . PRO A 1 106 ? 0.755 -10.996 10.000 1.00 98.25 106 PRO A N 1
ATOM 775 C CA . PRO A 1 106 ? 0.298 -11.562 11.272 1.00 98.25 106 PRO A CA 1
ATOM 776 C C . PRO A 1 106 ? -1.140 -11.128 11.613 1.00 98.25 106 PRO A C 1
ATOM 778 O O . PRO A 1 106 ? -1.437 -10.752 12.746 1.00 98.25 106 PRO A O 1
ATOM 781 N N . PHE A 1 107 ? -2.028 -11.125 10.621 1.00 98.62 107 PHE A N 1
ATOM 782 C CA . PHE A 1 107 ? -3.418 -10.699 10.758 1.00 98.62 107 PHE A CA 1
ATOM 783 C C . PHE A 1 107 ? -4.363 -11.812 10.331 1.00 98.62 107 PHE A C 1
ATOM 785 O O . PHE A 1 107 ? -4.041 -12.604 9.445 1.00 98.62 107 PHE A O 1
ATOM 792 N N . GLU A 1 108 ? -5.541 -11.843 10.942 1.00 98.56 108 GLU A N 1
ATOM 793 C CA . GLU A 1 108 ? -6.613 -12.756 10.560 1.00 98.56 108 GLU A CA 1
ATOM 794 C C . GLU A 1 108 ? -7.154 -12.432 9.162 1.00 98.56 108 GLU A C 1
ATOM 796 O O . GLU A 1 108 ? -7.032 -11.306 8.659 1.00 98.56 108 GLU A O 1
ATOM 801 N N . ASP A 1 109 ? -7.762 -13.437 8.540 1.00 98.62 109 ASP A N 1
ATOM 802 C CA . ASP A 1 109 ? -8.484 -13.291 7.280 1.00 98.62 109 ASP A CA 1
ATOM 803 C C . ASP A 1 109 ? -9.588 -12.237 7.419 1.00 98.62 109 ASP A C 1
ATOM 805 O O . ASP A 1 109 ? -10.219 -12.116 8.470 1.00 98.62 109 ASP A O 1
ATOM 809 N N . ALA A 1 110 ? -9.852 -11.487 6.347 1.00 98.44 110 ALA A N 1
ATOM 810 C CA . ALA A 1 110 ? -10.945 -10.516 6.301 1.00 98.44 110 ALA A CA 1
ATOM 811 C C . ALA A 1 110 ? -10.965 -9.516 7.483 1.00 98.44 110 ALA A C 1
ATOM 813 O O . ALA A 1 110 ? -12.022 -9.171 8.012 1.00 98.44 110 ALA A O 1
ATOM 814 N N . SER A 1 111 ? -9.798 -9.019 7.893 1.00 98.50 111 SER A N 1
ATOM 815 C CA . SER A 1 111 ? -9.645 -8.102 9.026 1.00 98.50 111 SER A CA 1
ATOM 816 C C . SER A 1 111 ? -9.602 -6.619 8.633 1.00 98.50 111 SER A C 1
ATOM 818 O O . SER A 1 111 ? -9.912 -5.766 9.467 1.00 98.50 111 SER A O 1
ATOM 820 N N . PHE A 1 112 ? -9.299 -6.285 7.373 1.00 98.75 112 PHE A N 1
ATOM 821 C CA . PHE A 1 112 ? -9.166 -4.901 6.898 1.00 98.75 112 PHE A CA 1
ATOM 822 C C . PHE A 1 112 ? -10.191 -4.535 5.826 1.00 98.75 112 PHE A C 1
ATOM 824 O O . PHE A 1 112 ? -10.484 -5.314 4.920 1.00 98.75 112 PHE A O 1
ATOM 831 N N . ASP A 1 113 ? -10.712 -3.313 5.905 1.00 98.50 113 ASP A N 1
ATOM 832 C CA . ASP A 1 113 ? -11.568 -2.729 4.867 1.00 98.50 113 ASP A CA 1
ATOM 833 C C . ASP A 1 113 ? -10.721 -2.202 3.701 1.00 98.50 113 ASP A C 1
ATOM 835 O O . ASP A 1 113 ? -11.128 -2.269 2.537 1.00 98.50 113 ASP A O 1
ATOM 839 N N . LEU A 1 114 ? -9.528 -1.689 4.021 1.00 98.56 114 LEU A N 1
ATOM 840 C CA . LEU A 1 114 ? -8.607 -1.071 3.076 1.00 98.56 114 LEU A CA 1
ATOM 841 C C . LEU A 1 114 ? -7.170 -1.544 3.308 1.00 98.56 114 LEU A C 1
ATOM 843 O O . LEU A 1 114 ? -6.717 -1.657 4.445 1.00 98.56 114 LEU A O 1
ATOM 847 N N . VAL A 1 115 ? -6.431 -1.746 2.223 1.00 98.69 115 VAL A N 1
ATOM 848 C CA . VAL A 1 115 ? -4.974 -1.914 2.237 1.00 98.69 115 VAL A CA 1
ATOM 849 C C . VAL A 1 115 ? -4.372 -0.873 1.303 1.00 98.69 115 VAL A C 1
ATOM 851 O O . VAL A 1 115 ? -4.851 -0.687 0.187 1.00 98.69 115 VAL A O 1
ATOM 854 N N . ILE A 1 116 ? -3.325 -0.185 1.732 1.00 98.56 116 ILE A N 1
ATOM 855 C CA . ILE A 1 116 ? -2.573 0.738 0.886 1.00 98.56 116 ILE A CA 1
ATOM 856 C C . ILE A 1 116 ? -1.098 0.354 0.902 1.00 98.56 116 ILE A C 1
ATOM 858 O O . ILE A 1 116 ? -0.611 -0.214 1.874 1.00 98.56 116 ILE A O 1
ATOM 862 N N . SER A 1 117 ? -0.389 0.661 -0.175 1.00 96.25 117 SER A N 1
ATOM 863 C CA . SER A 1 117 ? 1.068 0.608 -0.206 1.00 96.25 117 SER A CA 1
ATOM 864 C C . SER A 1 117 ? 1.588 1.703 -1.123 1.00 96.25 117 SER A C 1
ATOM 866 O O . SER A 1 117 ? 1.072 1.891 -2.232 1.00 96.25 117 SER A O 1
ATOM 868 N N . ARG A 1 118 ? 2.584 2.455 -0.653 1.00 93.31 118 ARG A N 1
ATOM 869 C CA . ARG A 1 118 ? 3.163 3.584 -1.383 1.00 93.31 118 ARG A CA 1
ATOM 870 C C . ARG A 1 118 ? 4.679 3.462 -1.443 1.00 93.31 118 ARG A C 1
ATOM 872 O O . ARG A 1 118 ? 5.325 3.528 -0.406 1.00 93.31 118 ARG A O 1
ATOM 879 N N . TYR A 1 119 ? 5.227 3.356 -2.653 1.00 89.94 119 TYR A N 1
ATOM 880 C CA . TYR A 1 119 ? 6.663 3.231 -2.927 1.00 89.94 119 TYR A CA 1
ATOM 881 C C . TYR A 1 119 ? 7.347 2.141 -2.091 1.00 89.94 119 TYR A C 1
ATOM 883 O O . TYR A 1 119 ? 8.434 2.352 -1.566 1.00 89.94 119 TYR A O 1
ATOM 891 N N . SER A 1 120 ? 6.693 0.986 -1.948 1.00 91.88 120 SER A N 1
ATOM 892 C CA . SER A 1 120 ? 7.226 -0.138 -1.171 1.00 91.88 120 SER A CA 1
ATOM 893 C C . SER A 1 120 ? 7.292 -1.439 -1.965 1.00 91.88 120 SER A C 1
ATOM 895 O O . SER A 1 120 ? 8.231 -2.209 -1.786 1.00 91.88 120 SER A O 1
ATOM 897 N N . ALA A 1 121 ? 6.338 -1.703 -2.862 1.00 92.81 121 ALA A N 1
ATOM 898 C CA . ALA A 1 121 ? 6.215 -3.017 -3.485 1.00 92.81 121 ALA A CA 1
ATOM 899 C C . ALA A 1 121 ? 7.379 -3.379 -4.417 1.00 92.81 121 ALA A C 1
ATOM 901 O O . ALA A 1 121 ? 7.722 -4.557 -4.534 1.00 92.81 121 ALA A O 1
ATOM 902 N N . HIS A 1 122 ? 8.053 -2.389 -5.005 1.00 91.06 122 HIS A N 1
ATOM 903 C CA . HIS A 1 122 ? 9.303 -2.596 -5.741 1.00 91.06 122 HIS A CA 1
ATOM 904 C C . HIS A 1 122 ? 10.477 -3.098 -4.879 1.00 91.06 122 HIS A C 1
ATOM 906 O O . HIS A 1 122 ? 11.493 -3.507 -5.442 1.00 91.06 122 HIS A O 1
ATOM 912 N N . HIS A 1 123 ? 10.343 -3.118 -3.547 1.00 91.00 123 HIS A N 1
ATOM 913 C CA . HIS A 1 123 ? 11.294 -3.723 -2.608 1.00 91.00 123 HIS A CA 1
ATOM 914 C C . HIS A 1 123 ? 10.872 -5.112 -2.106 1.00 91.00 123 HIS A C 1
ATOM 916 O O . HIS A 1 123 ? 11.650 -5.760 -1.406 1.00 91.00 123 HIS A O 1
ATOM 922 N N . TRP A 1 124 ? 9.658 -5.589 -2.402 1.00 94.31 124 TRP A N 1
ATOM 923 C CA . TRP A 1 124 ? 9.187 -6.879 -1.883 1.00 94.31 124 TRP A CA 1
ATOM 924 C C . TRP A 1 124 ? 9.877 -8.038 -2.590 1.00 94.31 124 TRP A C 1
ATOM 926 O O . TRP A 1 124 ? 10.066 -8.017 -3.807 1.00 94.31 124 TRP A O 1
ATOM 936 N N . HIS A 1 125 ? 10.240 -9.066 -1.824 1.00 92.06 125 HIS A N 1
ATOM 937 C CA . HIS A 1 125 ? 10.999 -10.192 -2.351 1.00 92.06 125 HIS A CA 1
ATOM 938 C C . HIS A 1 125 ? 10.119 -11.101 -3.211 1.00 92.06 125 HIS A C 1
ATOM 940 O O . HIS A 1 125 ? 10.530 -11.512 -4.295 1.00 92.06 125 HIS A O 1
ATOM 946 N N . ASP A 1 126 ? 8.900 -11.380 -2.742 1.00 95.94 126 ASP A N 1
ATOM 947 C CA . ASP A 1 126 ? 7.875 -12.099 -3.499 1.00 95.94 126 ASP A CA 1
ATOM 948 C C . ASP A 1 126 ? 6.577 -11.285 -3.510 1.00 95.94 126 ASP A C 1
ATOM 950 O O . ASP A 1 126 ? 5.690 -11.441 -2.665 1.00 95.94 126 ASP A O 1
ATOM 954 N N . VAL A 1 127 ? 6.466 -10.395 -4.501 1.00 96.81 127 VAL A N 1
ATOM 955 C CA . VAL A 1 127 ? 5.276 -9.556 -4.692 1.00 96.81 127 VAL A CA 1
ATOM 956 C C . VAL A 1 127 ? 4.010 -10.395 -4.891 1.00 96.81 127 VAL A C 1
ATOM 958 O O . VAL A 1 127 ? 2.947 -10.014 -4.413 1.00 96.81 127 VAL A O 1
ATOM 961 N N . GLY A 1 128 ? 4.102 -11.562 -5.536 1.00 97.31 128 GLY A N 1
ATOM 962 C CA . GLY A 1 128 ? 2.951 -12.435 -5.758 1.00 97.31 128 GLY A CA 1
ATOM 963 C C . GLY A 1 128 ? 2.417 -13.002 -4.444 1.00 97.31 128 GLY A C 1
ATOM 964 O O . GLY A 1 128 ? 1.206 -13.004 -4.210 1.00 97.31 128 GLY A O 1
ATOM 965 N N . GLN A 1 129 ? 3.311 -13.438 -3.554 1.00 98.38 129 GLN A N 1
ATOM 966 C CA . GLN A 1 129 ? 2.943 -13.893 -2.216 1.00 98.38 129 GLN A CA 1
ATOM 967 C C . GLN A 1 129 ? 2.393 -12.757 -1.351 1.00 98.38 129 GLN A C 1
ATOM 969 O O . GLN A 1 129 ? 1.353 -12.935 -0.717 1.00 98.38 129 GLN A O 1
ATOM 974 N N . ALA A 1 130 ? 3.030 -11.585 -1.364 1.00 98.38 130 ALA A N 1
ATOM 975 C CA . ALA A 1 130 ? 2.531 -10.416 -0.646 1.00 98.38 130 ALA A CA 1
ATOM 976 C C . ALA A 1 130 ? 1.119 -10.016 -1.109 1.00 98.38 130 AL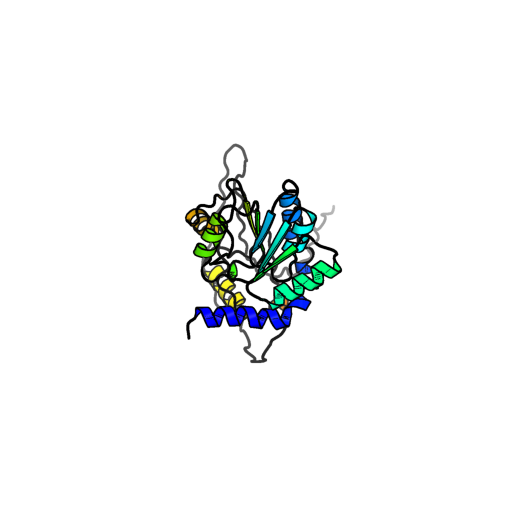A A C 1
ATOM 978 O O . ALA A 1 130 ? 0.240 -9.765 -0.289 1.00 98.38 130 ALA A O 1
ATOM 979 N N . LEU A 1 131 ? 0.846 -10.034 -2.417 1.00 98.38 131 LEU A N 1
ATOM 980 C CA . LEU A 1 131 ? -0.488 -9.741 -2.948 1.00 98.38 131 LEU A CA 1
ATOM 981 C C . LEU A 1 131 ? -1.537 -10.789 -2.543 1.00 98.38 131 LEU A C 1
ATOM 983 O O . LEU A 1 131 ? -2.692 -10.427 -2.304 1.00 98.38 131 LEU A O 1
ATOM 987 N N . ARG A 1 132 ? -1.161 -12.070 -2.410 1.00 98.56 132 ARG A N 1
ATOM 988 C CA . ARG A 1 132 ? -2.052 -13.107 -1.855 1.00 98.56 132 ARG A CA 1
ATOM 989 C C . ARG A 1 132 ? -2.375 -12.852 -0.383 1.00 98.56 132 ARG A C 1
ATOM 991 O O . ARG A 1 132 ? -3.533 -12.993 0.006 1.00 98.56 132 ARG A O 1
ATOM 998 N N . GLU A 1 133 ? -1.401 -12.413 0.410 1.00 98.81 133 GLU A N 1
ATOM 999 C CA . GLU A 1 133 ? -1.641 -11.988 1.793 1.00 98.81 133 GLU A CA 1
ATOM 1000 C C . GLU A 1 133 ? -2.556 -10.760 1.859 1.00 98.81 133 GLU A C 1
ATOM 1002 O O . GLU A 1 133 ? -3.517 -10.757 2.628 1.00 98.81 133 GLU A O 1
ATOM 1007 N N . VAL A 1 134 ? -2.347 -9.759 0.994 1.00 98.56 134 VAL A N 1
ATOM 1008 C CA . VAL A 1 134 ? -3.257 -8.606 0.860 1.00 98.56 134 VAL A CA 1
ATOM 1009 C C . VAL A 1 134 ? -4.682 -9.076 0.560 1.00 98.56 134 VAL A C 1
ATOM 1011 O O . VAL A 1 134 ? -5.633 -8.636 1.207 1.00 98.56 134 VAL A O 1
ATOM 1014 N N . ARG A 1 135 ? -4.852 -10.007 -0.386 1.00 98.38 135 ARG A N 1
ATOM 1015 C CA . ARG A 1 135 ? -6.163 -10.580 -0.714 1.00 98.38 135 ARG A CA 1
ATOM 1016 C C . ARG A 1 135 ? -6.793 -11.314 0.472 1.00 98.38 135 ARG A C 1
ATOM 1018 O O . ARG A 1 135 ? -8.016 -11.250 0.615 1.00 98.38 135 ARG A O 1
ATOM 1025 N N . ARG A 1 136 ? -6.003 -12.027 1.275 1.00 98.62 136 ARG A N 1
ATOM 1026 C CA . ARG A 1 136 ? -6.469 -12.796 2.437 1.00 98.62 136 ARG A CA 1
ATOM 1027 C C . ARG A 1 136 ? -6.974 -11.887 3.558 1.00 98.62 136 ARG A C 1
ATOM 1029 O O . ARG A 1 136 ? -8.058 -12.115 4.089 1.00 98.62 136 ARG A O 1
ATOM 1036 N N . VAL A 1 137 ? -6.218 -10.844 3.897 1.00 98.75 137 VAL A N 1
ATOM 1037 C CA . VAL A 1 137 ? -6.553 -9.946 5.018 1.00 98.75 137 VAL A CA 1
ATOM 1038 C C . VAL A 1 137 ? -7.652 -8.937 4.673 1.00 98.75 137 VAL A C 1
ATOM 1040 O O . VAL A 1 137 ? -8.274 -8.375 5.573 1.00 98.75 137 VAL A O 1
ATOM 1043 N N . LEU A 1 138 ? -7.930 -8.709 3.386 1.00 98.44 138 LEU A N 1
ATOM 1044 C CA . LEU A 1 138 ? -9.048 -7.873 2.951 1.00 98.44 138 LEU A CA 1
ATOM 1045 C C . LEU A 1 138 ? -10.401 -8.544 3.209 1.00 98.44 138 LEU A C 1
ATOM 1047 O O . LEU A 1 138 ? -10.643 -9.690 2.821 1.00 98.44 138 LEU A O 1
ATOM 1051 N N . LYS A 1 139 ? -11.327 -7.786 3.803 1.00 98.12 139 LYS A N 1
ATOM 1052 C CA . LYS A 1 139 ? -12.744 -8.154 3.911 1.00 98.12 139 LYS A CA 1
ATOM 1053 C C . LYS A 1 139 ? -13.373 -8.340 2.527 1.00 98.12 139 LYS A C 1
ATOM 1055 O O . LYS A 1 139 ? -12.940 -7.702 1.561 1.00 98.12 139 LYS A O 1
ATOM 1060 N N . PRO A 1 140 ? -14.456 -9.131 2.405 1.00 94.62 140 PRO A N 1
ATOM 1061 C CA . PRO A 1 140 ? -15.282 -9.123 1.203 1.00 94.62 140 PRO A CA 1
ATOM 1062 C C . PRO A 1 140 ? -15.714 -7.694 0.838 1.00 94.62 140 PRO A C 1
ATOM 1064 O O . PRO A 1 140 ? -16.300 -6.987 1.652 1.00 94.62 140 PRO A O 1
ATOM 1067 N N . GLY A 1 141 ? -15.404 -7.258 -0.385 1.00 91.19 141 GLY A N 1
ATOM 1068 C CA . GLY A 1 141 ? -15.682 -5.891 -0.847 1.00 91.19 141 GLY A CA 1
ATOM 1069 C C . GLY A 1 141 ? -14.655 -4.829 -0.428 1.00 91.19 141 GLY A C 1
ATOM 1070 O O . GLY A 1 141 ? -14.783 -3.680 -0.857 1.00 91.19 141 GLY A O 1
ATOM 1071 N N . GLY A 1 142 ? -13.632 -5.204 0.347 1.00 94.94 142 GLY A N 1
ATOM 1072 C CA . GLY A 1 142 ? -12.502 -4.345 0.690 1.00 94.94 142 GLY A CA 1
ATOM 1073 C C . GLY A 1 142 ? -11.658 -3.962 -0.530 1.00 94.94 142 GLY A C 1
ATOM 1074 O O . GLY A 1 142 ? -11.776 -4.556 -1.608 1.00 94.94 142 GLY A O 1
ATOM 1075 N N . ARG A 1 143 ? -10.819 -2.932 -0.383 1.00 96.25 143 ARG A N 1
ATOM 1076 C CA . ARG A 1 143 ? -10.043 -2.361 -1.500 1.00 96.25 143 ARG A CA 1
ATOM 1077 C C . ARG A 1 143 ? -8.556 -2.279 -1.186 1.00 96.25 143 ARG A C 1
ATOM 1079 O O . ARG A 1 143 ? -8.176 -1.915 -0.080 1.00 96.25 143 ARG A O 1
ATOM 1086 N N . ALA A 1 144 ? -7.733 -2.547 -2.195 1.00 97.38 144 ALA A N 1
ATOM 1087 C CA . ALA A 1 144 ? -6.301 -2.280 -2.158 1.00 97.38 144 ALA A CA 1
ATOM 1088 C C . ALA A 1 144 ? -5.950 -1.079 -3.052 1.00 97.38 144 ALA A C 1
ATOM 1090 O O . ALA A 1 144 ? -6.499 -0.955 -4.149 1.00 97.38 144 ALA A O 1
ATOM 1091 N N . ILE A 1 145 ? -5.031 -0.220 -2.607 1.00 97.00 145 ILE A N 1
ATOM 1092 C CA . ILE A 1 145 ? -4.500 0.914 -3.377 1.00 97.00 145 ILE A CA 1
ATOM 1093 C C . ILE A 1 145 ? -2.972 0.820 -3.397 1.00 97.00 145 ILE A C 1
ATOM 1095 O O . ILE A 1 145 ? -2.322 0.986 -2.367 1.00 97.00 145 ILE A O 1
ATOM 1099 N N . PHE A 1 146 ? -2.399 0.597 -4.578 1.00 94.69 146 PHE A N 1
ATOM 1100 C CA . PHE A 1 146 ? -0.951 0.557 -4.782 1.00 94.69 146 PHE A CA 1
ATOM 1101 C C . PHE A 1 146 ? -0.500 1.809 -5.532 1.00 94.69 146 PHE A C 1
ATOM 1103 O O 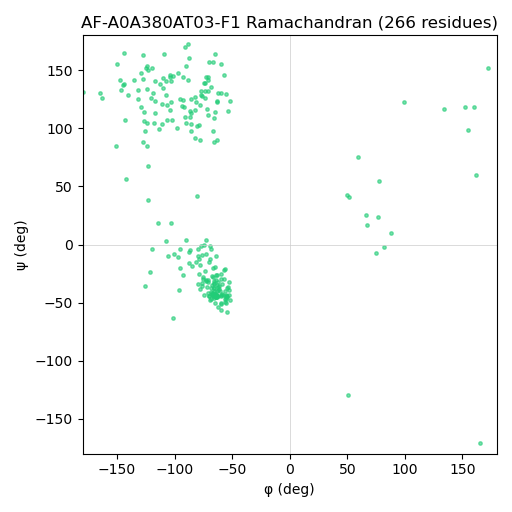. PHE A 1 146 ? -1.054 2.150 -6.577 1.00 94.69 146 PHE A O 1
ATOM 1110 N N . MET A 1 147 ? 0.501 2.496 -4.993 1.00 92.69 147 MET A N 1
ATOM 1111 C CA . MET A 1 147 ? 1.125 3.672 -5.594 1.00 92.69 147 MET A CA 1
ATOM 1112 C C . MET A 1 147 ? 2.615 3.382 -5.719 1.00 92.69 147 MET A C 1
ATOM 1114 O O . MET A 1 147 ? 3.319 3.397 -4.712 1.00 92.69 147 MET A O 1
ATOM 1118 N N . ASP A 1 148 ? 3.099 3.088 -6.922 1.00 90.38 148 ASP A N 1
ATOM 1119 C CA . ASP A 1 148 ? 4.497 2.701 -7.101 1.00 90.38 148 ASP A CA 1
ATOM 1120 C C . ASP A 1 148 ? 5.113 3.222 -8.403 1.00 90.38 148 ASP A C 1
ATOM 1122 O O . ASP A 1 148 ? 4.412 3.661 -9.321 1.00 90.38 148 ASP A O 1
ATOM 1126 N N . VAL A 1 149 ? 6.444 3.182 -8.471 1.00 85.12 149 VAL A N 1
ATOM 1127 C CA . VAL A 1 149 ? 7.211 3.469 -9.679 1.00 85.12 149 VAL A CA 1
ATOM 1128 C C . VAL A 1 149 ? 7.063 2.293 -10.639 1.00 85.12 149 VAL A C 1
ATOM 1130 O O . VAL A 1 149 ? 7.314 1.138 -10.300 1.00 85.12 149 VAL A O 1
ATOM 1133 N N . VAL A 1 150 ? 6.650 2.593 -11.868 1.00 84.62 150 VAL A N 1
ATOM 1134 C CA . VAL A 1 150 ? 6.419 1.581 -12.901 1.00 84.62 150 VAL A CA 1
ATOM 1135 C C . VAL A 1 150 ? 7.467 1.661 -13.996 1.00 84.62 150 VAL A C 1
ATOM 1137 O O . VAL A 1 150 ? 7.893 2.743 -14.408 1.00 84.62 150 VAL A O 1
ATOM 1140 N N . SER A 1 151 ? 7.855 0.498 -14.510 1.00 84.00 151 SER A N 1
ATOM 1141 C CA . SER A 1 151 ? 8.689 0.426 -15.702 1.00 84.00 151 SER A CA 1
ATOM 1142 C C . SER A 1 151 ? 7.904 0.840 -16.955 1.00 84.00 151 SER A C 1
ATOM 1144 O O . SER A 1 151 ? 6.723 0.503 -17.083 1.00 84.00 151 SER A O 1
ATOM 1146 N N . PRO A 1 152 ? 8.537 1.523 -17.930 1.00 76.31 152 PRO A N 1
ATOM 1147 C CA . PRO A 1 152 ? 7.894 1.908 -19.187 1.00 76.31 152 PRO A CA 1
ATOM 1148 C C . PRO A 1 152 ? 7.559 0.720 -20.108 1.00 76.31 152 PRO A C 1
ATOM 1150 O O . PRO A 1 152 ? 7.000 0.932 -21.181 1.00 76.31 152 PRO A O 1
ATOM 1153 N N . GLY A 1 153 ? 7.933 -0.516 -19.756 1.00 74.88 153 GLY A N 1
ATOM 1154 C CA . GLY A 1 153 ? 7.574 -1.735 -20.496 1.00 74.88 153 GLY A CA 1
ATOM 1155 C C . GLY A 1 153 ? 8.333 -1.960 -21.811 1.00 74.88 153 GLY A C 1
ATOM 1156 O O . GLY A 1 153 ? 8.223 -3.030 -22.404 1.00 74.88 153 GLY A O 1
ATOM 1157 N N . HIS A 1 154 ? 9.137 -0.995 -22.269 1.00 85.25 154 HIS A N 1
ATOM 1158 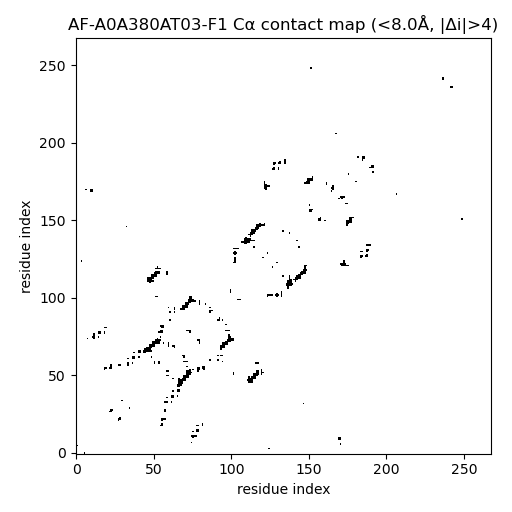C CA . HIS A 1 154 ? 10.067 -1.197 -23.380 1.00 85.25 154 HIS A CA 1
ATOM 1159 C C . HIS A 1 154 ? 11.349 -1.880 -22.868 1.00 85.25 154 HIS A C 1
ATOM 1161 O O . HIS A 1 154 ? 12.023 -1.274 -22.032 1.00 85.25 154 HIS A O 1
ATOM 1167 N N . PRO A 1 155 ? 11.765 -3.055 -23.386 1.00 87.00 155 PRO A N 1
ATOM 1168 C CA . PRO A 1 155 ? 12.835 -3.861 -22.782 1.00 87.00 155 PRO A CA 1
ATOM 1169 C C . PRO A 1 155 ? 14.148 -3.111 -22.519 1.00 87.00 155 PRO A C 1
ATOM 1171 O O . PRO A 1 155 ? 14.716 -3.219 -21.438 1.00 87.00 155 PRO A O 1
ATOM 1174 N N . LEU A 1 156 ? 14.611 -2.289 -23.470 1.00 84.25 156 LEU A N 1
ATOM 1175 C CA . LEU A 1 156 ? 15.841 -1.504 -23.280 1.00 84.25 156 LEU A CA 1
ATOM 1176 C C . LEU A 1 156 ? 15.713 -0.439 -22.181 1.00 84.25 156 LEU A C 1
ATOM 1178 O O . LEU A 1 156 ? 16.669 -0.193 -21.451 1.00 84.25 156 LEU A O 1
ATOM 1182 N N . LEU A 1 157 ? 14.542 0.196 -22.069 1.00 82.81 157 LEU A N 1
ATOM 1183 C CA . LEU A 1 157 ? 14.300 1.214 -21.047 1.00 82.81 157 LEU A CA 1
ATOM 1184 C C . LEU A 1 157 ? 14.073 0.564 -19.680 1.00 82.81 157 LEU A C 1
ATOM 1186 O O . LEU A 1 157 ? 14.491 1.137 -18.681 1.00 82.81 157 LEU A O 1
ATOM 1190 N N . ASP A 1 158 ? 13.466 -0.629 -19.646 1.00 83.69 158 ASP A N 1
ATOM 1191 C CA . ASP A 1 158 ? 13.335 -1.436 -18.433 1.00 83.69 158 ASP A CA 1
ATOM 1192 C C . ASP A 1 158 ? 14.717 -1.775 -17.873 1.00 83.69 158 ASP A C 1
ATOM 1194 O O . ASP A 1 158 ? 15.030 -1.374 -16.759 1.00 83.69 158 ASP A O 1
ATOM 1198 N N . ILE A 1 159 ? 15.588 -2.405 -18.670 1.00 87.50 159 ILE A N 1
ATOM 1199 C CA . ILE A 1 159 ? 16.946 -2.779 -18.239 1.00 87.50 159 ILE A CA 1
ATOM 1200 C C . ILE A 1 159 ? 17.714 -1.564 -17.713 1.00 87.50 159 ILE A C 1
ATOM 1202 O O . ILE A 1 159 ? 18.343 -1.640 -16.655 1.00 87.50 159 ILE A O 1
ATOM 1206 N N . TYR A 1 160 ? 17.652 -0.439 -18.431 1.00 82.81 160 TYR A N 1
ATOM 1207 C CA . TYR A 1 160 ? 18.284 0.801 -17.994 1.00 82.81 160 TYR A CA 1
ATOM 1208 C C . TYR A 1 160 ? 17.739 1.274 -16.638 1.00 82.81 160 TYR A C 1
ATOM 1210 O O . TYR A 1 160 ? 18.529 1.519 -15.727 1.00 82.81 160 TYR A O 1
ATOM 1218 N N . LEU A 1 161 ? 16.412 1.353 -16.485 1.00 83.69 161 LEU A N 1
ATOM 1219 C CA . LEU A 1 161 ? 15.767 1.780 -15.243 1.00 83.69 161 LEU A CA 1
ATOM 1220 C C . LEU A 1 161 ? 16.138 0.863 -14.075 1.00 83.69 161 LEU A C 1
ATOM 1222 O O . LEU A 1 161 ? 16.597 1.361 -13.052 1.00 83.69 161 LEU A O 1
ATOM 1226 N N . GLN A 1 162 ? 15.996 -0.459 -14.231 1.00 87.25 162 GLN A N 1
ATOM 1227 C CA . GLN A 1 162 ? 16.314 -1.403 -13.155 1.00 87.25 162 GLN A CA 1
ATOM 1228 C C . GLN A 1 162 ? 17.788 -1.293 -12.745 1.00 87.25 162 GLN A C 1
ATOM 1230 O O . GLN A 1 162 ? 18.099 -1.304 -11.561 1.00 87.25 162 GLN A O 1
ATOM 1235 N N . THR A 1 163 ? 18.700 -1.132 -13.710 1.00 86.06 163 THR A N 1
ATOM 1236 C CA . THR A 1 163 ? 20.134 -0.985 -13.418 1.00 86.06 163 THR A CA 1
ATOM 1237 C C . THR A 1 163 ? 20.411 0.285 -12.618 1.00 86.06 163 THR A C 1
ATOM 1239 O O . THR A 1 163 ? 21.159 0.249 -11.645 1.00 86.06 163 THR A O 1
ATOM 1242 N N . VAL A 1 164 ? 19.810 1.411 -13.014 1.00 82.31 164 VAL A N 1
ATOM 1243 C CA . VAL A 1 164 ? 19.977 2.686 -12.305 1.00 82.31 164 VAL A CA 1
ATOM 1244 C C . VAL A 1 164 ? 19.416 2.603 -10.886 1.00 82.31 164 VAL A C 1
ATOM 1246 O O . VAL A 1 164 ? 20.088 3.056 -9.962 1.00 82.31 164 VAL A O 1
ATOM 1249 N N . GLU A 1 165 ? 18.240 2.002 -10.693 1.00 83.06 165 GLU A N 1
ATOM 1250 C CA . GLU A 1 165 ? 17.638 1.882 -9.359 1.00 83.06 165 GLU A CA 1
ATOM 1251 C C . GLU A 1 165 ? 18.423 0.931 -8.455 1.00 83.06 165 GLU A C 1
ATOM 1253 O O . GLU A 1 165 ? 18.692 1.304 -7.324 1.00 83.06 165 GLU A O 1
ATOM 1258 N N . VAL A 1 166 ? 18.914 -0.215 -8.944 1.00 85.62 166 VAL A N 1
ATOM 1259 C CA . VAL A 1 166 ? 19.767 -1.114 -8.134 1.00 85.62 166 VAL A CA 1
ATOM 1260 C C . VAL A 1 166 ? 21.076 -0.439 -7.706 1.00 85.62 166 VAL A C 1
ATOM 1262 O O . VAL A 1 166 ? 21.562 -0.664 -6.599 1.00 85.62 166 VAL A O 1
ATOM 1265 N N . LEU A 1 167 ? 21.672 0.392 -8.570 1.00 82.94 167 LEU A N 1
ATOM 1266 C CA . LEU A 1 167 ? 22.891 1.137 -8.230 1.00 82.94 167 LEU A CA 1
ATOM 1267 C C . LEU A 1 167 ? 22.627 2.261 -7.223 1.00 82.94 167 LEU A C 1
ATOM 1269 O O . LEU A 1 167 ? 23.511 2.599 -6.438 1.00 82.94 167 LEU A O 1
ATOM 1273 N N . ARG A 1 168 ? 21.434 2.858 -7.272 1.00 75.56 168 ARG A N 1
ATOM 1274 C CA . ARG A 1 168 ? 20.993 3.902 -6.344 1.00 75.56 168 ARG A CA 1
ATOM 1275 C C . ARG A 1 168 ? 20.564 3.318 -4.997 1.00 75.56 168 ARG A C 1
ATOM 1277 O O . ARG A 1 168 ? 20.811 3.933 -3.965 1.00 75.56 168 ARG A O 1
ATOM 1284 N N . ASP A 1 169 ? 19.913 2.164 -5.021 1.00 78.31 169 ASP A N 1
ATOM 1285 C CA . ASP A 1 169 ? 19.311 1.494 -3.883 1.00 78.31 169 ASP A CA 1
ATOM 1286 C C . ASP A 1 169 ? 19.472 -0.024 -4.012 1.00 78.31 169 ASP A C 1
ATOM 1288 O O . ASP A 1 169 ? 18.802 -0.698 -4.794 1.00 78.31 169 ASP A O 1
ATOM 1292 N N . THR A 1 170 ? 20.359 -0.583 -3.191 1.00 82.06 170 THR A N 1
ATOM 1293 C CA . THR A 1 170 ? 20.666 -2.021 -3.222 1.00 82.06 170 THR A CA 1
ATOM 1294 C C . THR A 1 170 ? 19.526 -2.910 -2.722 1.00 82.06 170 THR A C 1
ATOM 1296 O O . THR A 1 170 ? 19.576 -4.127 -2.903 1.00 82.06 170 THR A O 1
ATOM 1299 N N . SER A 1 171 ? 18.505 -2.322 -2.095 1.00 81.69 171 SER A N 1
ATOM 1300 C CA . SER A 1 171 ? 17.302 -3.028 -1.666 1.00 81.69 171 SER A CA 1
ATOM 1301 C C . SER A 1 171 ? 16.224 -3.109 -2.751 1.00 81.69 171 SER A C 1
ATOM 1303 O O . SER A 1 171 ? 15.211 -3.787 -2.557 1.00 81.69 171 SER A O 1
ATOM 1305 N N . HIS A 1 172 ? 16.424 -2.436 -3.888 1.00 86.75 172 HIS A N 1
ATOM 1306 C CA . HIS A 1 172 ? 15.531 -2.495 -5.042 1.00 86.75 172 HIS A CA 1
ATOM 1307 C C . HIS A 1 172 ? 15.402 -3.926 -5.573 1.00 86.75 172 HIS A C 1
ATOM 1309 O O . HIS A 1 172 ? 16.403 -4.596 -5.833 1.00 86.75 172 HIS A O 1
ATOM 1315 N N . VAL A 1 173 ? 14.165 -4.383 -5.778 1.00 91.94 173 VAL A N 1
ATOM 1316 C CA . VAL A 1 173 ? 13.870 -5.674 -6.411 1.00 91.94 173 VAL A CA 1
ATOM 1317 C C . VAL A 1 173 ? 13.461 -5.458 -7.862 1.00 91.94 173 VAL A C 1
ATOM 1319 O O . VAL A 1 173 ? 14.155 -5.923 -8.769 1.00 91.94 173 VAL A O 1
ATOM 1322 N N . ARG A 1 174 ? 12.347 -4.755 -8.108 1.00 92.81 174 ARG A N 1
ATOM 1323 C CA . ARG A 1 174 ? 11.850 -4.508 -9.470 1.00 92.81 174 ARG A CA 1
ATOM 1324 C C . ARG A 1 174 ? 10.808 -3.396 -9.520 1.00 92.81 174 ARG A C 1
ATOM 1326 O O . ARG A 1 174 ? 9.784 -3.471 -8.852 1.00 92.81 174 ARG A O 1
ATOM 1333 N N . ASN A 1 175 ? 10.991 -2.444 -10.434 1.00 90.00 175 ASN A N 1
ATOM 1334 C CA . ASN A 1 175 ? 9.892 -1.591 -10.893 1.00 90.00 175 ASN A CA 1
ATOM 1335 C C . ASN A 1 175 ? 9.082 -2.363 -11.934 1.00 90.00 175 ASN A C 1
ATOM 1337 O O . ASN A 1 175 ? 9.524 -2.495 -13.075 1.00 90.00 175 ASN A O 1
ATOM 1341 N N . TYR A 1 176 ? 7.926 -2.899 -11.558 1.00 91.62 176 TYR A N 1
ATOM 1342 C CA . TYR A 1 176 ? 7.094 -3.695 -12.464 1.00 91.62 176 TYR A CA 1
ATOM 1343 C C . TYR A 1 176 ? 6.435 -2.815 -13.535 1.00 91.62 176 TYR A C 1
ATOM 1345 O O . TYR A 1 176 ? 5.999 -1.690 -13.271 1.00 91.62 176 TYR A O 1
ATOM 1353 N N . ALA A 1 177 ? 6.348 -3.315 -14.766 1.00 90.50 177 ALA A N 1
ATOM 1354 C CA . ALA A 1 177 ? 5.573 -2.674 -15.819 1.00 90.50 177 ALA A CA 1
ATOM 1355 C C . ALA A 1 177 ? 4.061 -2.799 -15.532 1.00 90.50 177 ALA A C 1
ATOM 1357 O O . ALA A 1 177 ? 3.636 -3.740 -14.858 1.00 90.50 177 ALA A O 1
ATOM 1358 N N . PRO A 1 178 ? 3.204 -1.923 -16.091 1.00 87.56 178 PRO A N 1
ATOM 1359 C CA . PRO A 1 178 ? 1.757 -2.000 -15.875 1.00 87.56 178 PRO A CA 1
ATOM 1360 C C . PRO A 1 178 ? 1.144 -3.366 -16.218 1.00 87.56 178 PRO A C 1
ATOM 1362 O O . PRO A 1 178 ? 0.267 -3.841 -15.507 1.00 87.56 178 PRO A O 1
ATOM 1365 N N . GLY A 1 179 ? 1.625 -4.025 -17.280 1.00 89.88 179 GLY A N 1
ATOM 1366 C CA . GLY A 1 179 ? 1.171 -5.371 -17.645 1.00 89.88 179 GLY A CA 1
ATOM 1367 C C . GLY A 1 179 ? 1.545 -6.436 -16.611 1.00 89.88 179 GLY A C 1
ATOM 1368 O O . GLY A 1 179 ? 0.732 -7.305 -16.321 1.00 89.88 179 GLY A O 1
ATOM 1369 N N . GLU A 1 180 ? 2.734 -6.338 -16.009 1.00 93.38 180 GLU A N 1
ATOM 1370 C CA . GLU A 1 180 ? 3.162 -7.237 -14.929 1.00 93.38 180 GLU A CA 1
ATOM 1371 C C . GLU A 1 180 ? 2.302 -7.026 -13.680 1.00 93.38 180 GLU A C 1
ATOM 1373 O O . GLU A 1 180 ? 1.817 -7.996 -13.106 1.00 93.38 180 GLU A O 1
ATOM 1378 N N . TRP A 1 181 ? 2.029 -5.768 -13.313 1.00 93.62 181 TRP A N 1
ATOM 1379 C CA . TRP A 1 181 ? 1.104 -5.433 -12.226 1.00 93.62 181 TRP A CA 1
ATOM 1380 C C . TRP A 1 181 ? -0.287 -6.041 -12.433 1.00 93.62 181 TRP A C 1
ATOM 1382 O O . TRP A 1 181 ? -0.830 -6.649 -11.513 1.00 93.62 181 TRP A O 1
ATOM 1392 N N . LEU A 1 182 ? -0.860 -5.911 -13.635 1.00 91.56 182 LEU A N 1
ATOM 1393 C CA . LEU A 1 182 ? -2.170 -6.487 -13.956 1.00 91.56 182 LEU A CA 1
ATOM 1394 C C . LEU A 1 182 ? -2.176 -8.013 -13.798 1.00 91.56 182 LEU A C 1
ATOM 1396 O O . LEU A 1 182 ? -3.112 -8.556 -13.207 1.00 91.56 182 LEU A O 1
ATOM 1400 N N . THR A 1 183 ? -1.137 -8.694 -14.288 1.00 95.06 183 THR A N 1
ATOM 1401 C CA . THR A 1 183 ? -0.988 -10.148 -14.141 1.00 95.06 183 THR A CA 1
ATOM 1402 C C . THR A 1 183 ? -0.887 -10.544 -12.671 1.00 95.06 183 THR A C 1
ATOM 1404 O O . THR A 1 183 ? -1.709 -11.326 -12.203 1.00 95.06 183 THR A O 1
ATOM 1407 N N . LEU A 1 184 ? 0.041 -9.942 -11.922 1.00 95.62 184 LEU A N 1
ATOM 1408 C CA . LEU A 1 184 ? 0.284 -10.247 -10.508 1.00 95.62 184 LEU A CA 1
ATOM 1409 C C . LEU A 1 184 ? -0.965 -10.038 -9.639 1.00 95.62 184 LEU A C 1
ATOM 1411 O O . LEU A 1 184 ? -1.294 -10.877 -8.802 1.00 95.62 184 LEU A O 1
ATOM 1415 N N . LEU A 1 185 ? -1.696 -8.939 -9.855 1.00 94.19 185 LEU A N 1
ATOM 1416 C CA . LEU A 1 185 ? -2.944 -8.656 -9.141 1.00 94.19 185 LEU A CA 1
ATOM 1417 C C . LEU A 1 185 ? -4.027 -9.691 -9.473 1.00 94.19 185 LEU A C 1
ATOM 1419 O O . LEU A 1 185 ? -4.706 -10.182 -8.570 1.00 94.19 185 LEU A O 1
ATOM 1423 N N . THR A 1 186 ? -4.162 -10.057 -10.749 1.00 91.00 186 THR A N 1
ATOM 1424 C CA . THR A 1 186 ? -5.154 -11.046 -11.196 1.00 91.00 186 THR A CA 1
ATOM 1425 C C . THR A 1 186 ? -4.844 -12.437 -10.642 1.00 91.00 186 THR A C 1
ATOM 1427 O O . THR A 1 186 ? -5.738 -13.106 -10.126 1.00 91.00 186 THR A O 1
ATOM 1430 N N . GLU A 1 187 ? -3.579 -12.860 -10.681 1.00 95.62 187 GLU A N 1
ATOM 1431 C CA . GLU A 1 187 ? -3.115 -14.140 -10.128 1.00 95.62 187 GLU A CA 1
ATOM 1432 C C . GLU A 1 187 ? -3.290 -14.221 -8.606 1.00 95.62 187 GLU A C 1
ATOM 1434 O O . GLU A 1 187 ? -3.559 -15.294 -8.066 1.00 95.62 187 GLU A O 1
ATOM 1439 N N . ALA A 1 188 ? -3.204 -13.087 -7.906 1.00 92.25 188 ALA A N 1
ATOM 1440 C CA . ALA A 1 188 ? -3.512 -12.992 -6.481 1.00 92.25 188 ALA A CA 1
ATOM 1441 C C . ALA A 1 188 ? -5.024 -12.976 -6.171 1.00 92.25 188 ALA A C 1
ATOM 1443 O O . ALA A 1 188 ? -5.410 -12.925 -5.003 1.00 92.25 188 ALA A O 1
ATOM 1444 N N . GLY A 1 189 ? -5.896 -13.015 -7.185 1.00 90.62 189 GLY A N 1
ATOM 1445 C CA . GLY A 1 189 ? -7.350 -12.986 -7.014 1.00 90.62 189 GLY A CA 1
ATOM 1446 C C . GLY A 1 189 ? -7.915 -11.599 -6.691 1.00 90.62 189 GLY A C 1
ATOM 1447 O O . GLY A 1 189 ? -8.991 -11.500 -6.091 1.00 90.62 189 GLY A O 1
ATOM 1448 N N . LEU A 1 190 ? -7.197 -10.532 -7.059 1.00 92.06 190 LEU A N 1
ATOM 1449 C CA . LEU A 1 190 ? -7.646 -9.143 -6.973 1.00 92.06 190 LEU A CA 1
ATOM 1450 C C . LEU A 1 190 ? -8.188 -8.677 -8.332 1.00 92.06 190 LEU A C 1
ATOM 1452 O O . LEU A 1 190 ? -7.715 -9.085 -9.389 1.00 92.06 190 LEU A O 1
ATOM 1456 N N . VAL A 1 191 ? -9.182 -7.787 -8.304 1.00 90.56 191 VAL A N 1
ATOM 1457 C CA . VAL A 1 191 ? -9.782 -7.205 -9.514 1.00 90.56 191 VAL A CA 1
ATOM 1458 C C . VAL A 1 191 ? -9.413 -5.733 -9.604 1.00 90.56 191 VAL A C 1
ATOM 1460 O O . VAL A 1 191 ? -9.751 -4.940 -8.722 1.00 90.56 191 VAL A O 1
ATOM 1463 N N . VAL A 1 192 ? -8.748 -5.359 -10.694 1.00 89.88 192 VAL A N 1
ATOM 1464 C CA . VAL A 1 192 ? -8.327 -3.978 -10.944 1.00 89.88 192 VAL A CA 1
ATOM 1465 C C . VAL A 1 192 ? -9.519 -3.153 -11.419 1.00 89.88 192 VAL A C 1
ATOM 1467 O O . VAL A 1 192 ? -10.135 -3.468 -12.435 1.00 89.88 192 VAL A O 1
ATOM 1470 N N . ARG A 1 193 ? -9.858 -2.097 -10.671 1.00 86.75 193 ARG A N 1
ATOM 1471 C CA . ARG A 1 193 ? -10.970 -1.188 -11.003 1.00 86.75 193 ARG A CA 1
ATOM 1472 C C . ARG A 1 193 ? -10.526 0.057 -11.753 1.00 86.75 193 ARG A C 1
ATOM 1474 O O . ARG A 1 193 ? -11.225 0.514 -12.647 1.00 86.75 193 ARG A O 1
ATOM 1481 N N . GLU A 1 194 ? -9.389 0.609 -11.358 1.00 85.88 194 GLU A N 1
ATOM 1482 C CA . GLU A 1 194 ? -8.878 1.866 -11.879 1.00 85.88 194 GLU A CA 1
ATOM 1483 C C . GLU A 1 194 ? -7.353 1.820 -11.881 1.00 85.88 194 GLU A C 1
ATOM 1485 O O . GLU A 1 194 ? -6.737 1.276 -10.963 1.00 85.88 194 GLU A O 1
ATOM 1490 N N . VAL A 1 195 ? -6.753 2.394 -12.921 1.00 85.81 195 VAL A N 1
ATOM 1491 C CA . VAL A 1 195 ? -5.310 2.596 -13.030 1.00 85.81 195 VAL A CA 1
ATOM 1492 C C . VAL A 1 195 ? -5.090 4.039 -13.451 1.00 85.81 195 VAL A C 1
ATOM 1494 O O . VAL A 1 195 ? -5.624 4.484 -14.466 1.00 85.81 195 VAL A O 1
ATOM 1497 N N . THR A 1 196 ? -4.295 4.766 -12.673 1.00 80.50 196 THR A N 1
ATOM 1498 C CA . THR A 1 196 ? -3.874 6.132 -12.994 1.00 80.50 196 THR A CA 1
ATOM 1499 C C . THR A 1 196 ? -2.355 6.203 -13.000 1.00 80.50 196 THR A C 1
ATOM 1501 O O . THR A 1 196 ? -1.678 5.390 -12.370 1.00 80.50 196 THR A O 1
ATOM 1504 N N . SER A 1 197 ? -1.789 7.137 -13.760 1.00 72.00 197 SER A N 1
ATOM 1505 C CA . SER A 1 197 ? -0.338 7.298 -13.846 1.00 72.00 197 SER A CA 1
ATOM 1506 C C . SER A 1 197 ? 0.025 8.765 -13.987 1.00 72.00 197 SER A C 1
ATOM 1508 O O . SER A 1 197 ? -0.590 9.497 -14.761 1.00 72.00 197 SER A O 1
ATOM 1510 N N . ASP A 1 198 ? 1.059 9.168 -13.262 1.00 69.12 198 ASP A N 1
ATOM 1511 C CA . ASP A 1 198 ? 1.633 10.505 -13.292 1.00 69.12 198 ASP A CA 1
ATOM 1512 C C . ASP A 1 198 ? 3.102 10.407 -13.741 1.00 69.12 198 ASP A C 1
ATOM 1514 O O . ASP A 1 198 ? 3.756 9.380 -13.555 1.00 69.12 198 ASP A O 1
ATOM 1518 N N . ARG A 1 199 ? 3.640 11.460 -14.372 1.00 63.38 199 ARG A N 1
ATOM 1519 C CA . ARG A 1 199 ? 5.058 11.479 -14.764 1.00 63.38 199 ARG A CA 1
ATOM 1520 C C . ARG A 1 199 ? 5.923 11.962 -13.609 1.00 63.38 199 ARG A C 1
ATOM 1522 O O . ARG A 1 199 ? 5.744 13.083 -13.135 1.00 63.38 199 ARG A O 1
ATOM 1529 N N . LEU A 1 200 ? 6.915 11.157 -13.245 1.00 58.75 200 LEU A N 1
ATOM 1530 C CA . LEU A 1 200 ? 8.005 11.566 -12.369 1.00 58.75 200 LEU A CA 1
ATOM 1531 C C . LEU A 1 200 ? 9.204 11.997 -13.225 1.00 58.75 200 LEU A C 1
ATOM 1533 O O . LEU A 1 200 ? 9.665 11.243 -14.080 1.00 58.75 200 LEU A O 1
ATOM 1537 N N . MET A 1 201 ? 9.716 13.209 -13.010 1.00 51.19 201 MET A N 1
ATOM 1538 C CA . MET A 1 201 ? 10.976 13.637 -13.622 1.00 51.19 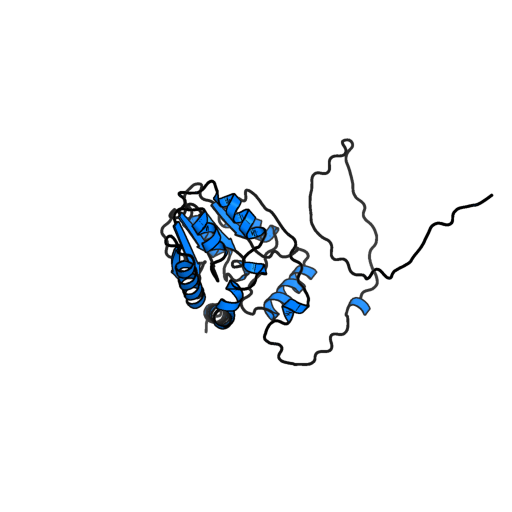201 MET A CA 1
ATOM 1539 C C . MET A 1 201 ? 12.133 13.191 -12.729 1.00 51.19 201 MET A C 1
ATOM 1541 O O . MET A 1 201 ? 12.322 13.742 -11.647 1.00 51.19 201 MET A O 1
ATOM 1545 N N . LEU A 1 202 ? 12.916 12.216 -13.187 1.00 48.03 202 LEU A N 1
ATOM 1546 C CA . LEU A 1 202 ? 14.157 11.818 -12.525 1.00 48.03 202 LEU A CA 1
ATOM 1547 C C . LEU A 1 202 ? 15.257 12.821 -12.895 1.00 48.03 202 LEU A C 1
ATOM 1549 O O . LEU A 1 202 ? 15.779 12.819 -14.011 1.00 48.03 202 LEU A O 1
ATOM 1553 N N . GLY A 1 203 ? 15.588 13.730 -11.976 1.00 36.78 203 GLY A N 1
ATOM 1554 C CA . GLY A 1 203 ? 16.694 14.663 -12.168 1.00 36.78 203 GLY A CA 1
ATOM 1555 C C . GLY A 1 203 ? 18.037 13.967 -11.942 1.00 36.78 203 GLY A C 1
ATOM 1556 O O . GLY A 1 203 ? 18.246 13.354 -10.902 1.00 36.78 203 GLY A O 1
ATOM 1557 N N . VAL A 1 204 ? 19.002 14.137 -12.853 1.00 36.69 204 VAL A N 1
ATOM 1558 C CA . VAL A 1 204 ? 20.362 13.554 -12.741 1.00 36.69 204 VAL A CA 1
ATOM 1559 C C . VAL A 1 204 ? 21.083 13.956 -11.433 1.00 36.69 204 VAL A C 1
ATOM 1561 O O . VAL A 1 204 ? 21.967 13.246 -10.969 1.00 36.69 204 VAL A O 1
ATOM 1564 N N . ARG A 1 205 ? 20.670 15.047 -10.766 1.00 32.56 205 ARG A N 1
ATOM 1565 C CA . ARG A 1 205 ? 21.175 15.449 -9.435 1.00 32.56 205 ARG A CA 1
ATOM 1566 C C . ARG A 1 205 ? 20.670 14.594 -8.262 1.00 32.56 205 ARG A C 1
ATOM 1568 O O . ARG A 1 205 ? 21.339 14.562 -7.236 1.00 32.56 205 ARG A O 1
ATOM 1575 N N . GLN A 1 206 ? 19.536 13.904 -8.385 1.00 33.03 206 GLN A N 1
ATOM 1576 C CA . GLN A 1 206 ? 19.000 13.024 -7.331 1.00 33.03 206 GLN A CA 1
ATOM 1577 C C . GLN A 1 206 ? 19.699 11.658 -7.274 1.00 33.03 206 GLN A C 1
ATOM 1579 O O . GLN A 1 206 ? 19.573 10.957 -6.278 1.00 33.03 206 GLN A O 1
ATOM 1584 N N . LEU A 1 207 ? 20.499 11.324 -8.291 1.00 36.12 207 LEU A N 1
ATOM 1585 C CA . LEU A 1 207 ? 21.393 10.159 -8.305 1.00 36.12 207 LEU A CA 1
ATOM 1586 C C . LEU A 1 207 ? 22.708 10.400 -7.533 1.00 36.12 207 LEU A C 1
ATOM 1588 O O . LEU A 1 207 ? 23.527 9.497 -7.420 1.00 36.12 207 LEU A O 1
ATOM 1592 N N . GLY A 1 208 ? 22.929 11.617 -7.018 1.00 28.48 208 GLY A N 1
ATOM 1593 C CA . GLY A 1 208 ? 24.133 12.015 -6.274 1.00 28.48 208 GLY A CA 1
ATOM 1594 C C . GLY A 1 208 ? 23.886 12.351 -4.799 1.00 28.48 208 GLY A C 1
ATOM 1595 O O . GLY A 1 208 ? 24.692 13.057 -4.194 1.00 28.48 208 GLY A O 1
ATOM 1596 N N . GLY A 1 209 ? 22.764 11.915 -4.223 1.00 28.31 209 GLY A N 1
ATOM 1597 C CA . GLY A 1 209 ? 22.420 12.170 -2.825 1.00 28.31 209 GLY A CA 1
ATOM 1598 C C . GLY A 1 209 ? 23.028 11.131 -1.888 1.00 28.31 209 GLY A C 1
ATOM 1599 O O . GLY A 1 209 ? 22.448 10.070 -1.723 1.00 28.31 209 GLY A O 1
ATOM 1600 N N . ALA A 1 210 ? 24.168 11.488 -1.284 1.00 34.03 210 ALA A N 1
ATOM 1601 C CA . ALA A 1 210 ? 24.878 10.784 -0.210 1.00 34.03 210 ALA A CA 1
ATOM 1602 C C . ALA A 1 210 ? 25.324 9.346 -0.538 1.00 34.03 210 ALA A C 1
ATOM 1604 O O . ALA A 1 210 ? 24.715 8.402 -0.078 1.00 34.03 210 ALA A O 1
ATOM 1605 N N . HIS A 1 211 ? 26.382 9.214 -1.348 1.00 33.03 211 HIS A N 1
ATOM 1606 C CA . HIS A 1 211 ? 27.491 8.233 -1.259 1.00 33.03 211 HIS A CA 1
ATOM 1607 C C . HIS A 1 211 ? 28.214 8.162 -2.615 1.00 33.03 211 HIS A C 1
ATOM 1609 O O . HIS A 1 211 ? 28.303 7.124 -3.265 1.00 33.03 211 HIS A O 1
ATOM 1615 N N . ALA A 1 212 ? 28.768 9.292 -3.063 1.00 29.11 212 ALA A N 1
ATOM 1616 C CA . ALA A 1 212 ? 29.748 9.272 -4.139 1.00 29.11 212 ALA A CA 1
ATOM 1617 C C . ALA A 1 212 ? 31.099 8.823 -3.560 1.00 29.11 212 ALA A C 1
ATOM 1619 O O . ALA A 1 212 ? 31.901 9.648 -3.124 1.00 29.11 212 ALA A O 1
ATOM 1620 N N . HIS A 1 213 ? 31.374 7.516 -3.560 1.00 27.88 213 HIS A N 1
ATOM 1621 C CA . HIS A 1 213 ? 32.766 7.080 -3.608 1.00 27.88 213 HIS A CA 1
ATOM 1622 C C . HIS A 1 213 ? 33.321 7.511 -4.967 1.00 27.88 213 HIS A C 1
ATOM 1624 O O . HIS A 1 213 ? 32.922 7.013 -6.018 1.00 27.88 213 HIS A O 1
ATOM 1630 N N . ALA A 1 214 ? 34.204 8.505 -4.931 1.00 28.73 214 ALA A N 1
ATOM 1631 C CA . ALA A 1 214 ? 34.905 9.036 -6.084 1.00 28.73 214 ALA A CA 1
ATOM 1632 C C . ALA A 1 214 ? 35.806 7.958 -6.714 1.00 28.73 214 ALA A C 1
ATOM 1634 O O . ALA A 1 214 ? 36.977 7.825 -6.376 1.00 28.73 214 ALA A O 1
ATOM 1635 N N . GLY A 1 215 ? 35.251 7.198 -7.655 1.00 23.53 215 GLY A N 1
ATOM 1636 C CA . GLY A 1 215 ? 35.987 6.481 -8.689 1.00 23.53 215 GLY A CA 1
ATOM 1637 C C . GLY A 1 215 ? 35.669 7.143 -10.022 1.00 23.53 215 GLY A C 1
ATOM 1638 O O . GLY A 1 215 ? 34.568 6.996 -10.542 1.00 23.53 215 GLY A O 1
ATOM 1639 N N . ALA A 1 216 ? 36.598 7.937 -10.549 1.00 27.77 216 ALA A N 1
ATOM 1640 C CA . ALA A 1 216 ? 36.408 8.703 -11.774 1.00 27.77 216 ALA A CA 1
ATOM 1641 C C . ALA A 1 216 ? 36.253 7.787 -13.004 1.00 27.77 216 ALA A C 1
ATOM 1643 O O . ALA A 1 216 ? 37.221 7.509 -13.707 1.00 27.77 216 ALA A O 1
ATOM 1644 N N . PHE A 1 217 ? 35.026 7.367 -13.312 1.00 26.34 217 PHE A N 1
ATOM 1645 C CA . PHE A 1 217 ? 34.672 6.884 -14.643 1.00 26.34 217 PHE A CA 1
ATOM 1646 C C . PHE A 1 217 ? 34.195 8.070 -15.479 1.00 26.34 217 PHE A C 1
ATOM 1648 O O . PHE A 1 217 ? 33.090 8.584 -15.311 1.00 26.34 217 PHE A O 1
ATOM 1655 N N . ARG A 1 218 ? 35.053 8.532 -16.396 1.00 26.95 218 ARG A N 1
ATOM 1656 C CA . ARG A 1 218 ? 34.639 9.450 -17.461 1.00 26.95 218 ARG A CA 1
ATOM 1657 C C . ARG A 1 218 ? 33.682 8.696 -18.387 1.00 26.95 218 ARG A C 1
ATOM 1659 O O . ARG A 1 218 ? 34.124 7.953 -19.259 1.00 26.95 218 ARG A O 1
ATOM 1666 N N . TYR A 1 219 ? 32.381 8.876 -18.185 1.00 32.34 219 TYR A N 1
ATOM 1667 C CA . TYR A 1 219 ? 31.351 8.402 -19.104 1.00 32.34 219 TYR A CA 1
ATOM 1668 C C . TYR A 1 219 ? 31.491 9.147 -20.438 1.00 32.34 219 TYR A C 1
ATOM 1670 O O . TYR A 1 219 ? 31.339 10.368 -20.503 1.00 32.34 219 TYR A O 1
ATOM 1678 N N . ARG A 1 220 ? 31.840 8.417 -21.499 1.00 31.23 220 ARG A N 1
ATOM 1679 C CA . ARG A 1 220 ? 31.854 8.914 -22.877 1.00 31.23 220 ARG A CA 1
ATOM 1680 C C . ARG A 1 220 ? 30.492 8.588 -23.482 1.00 31.23 220 ARG A C 1
ATOM 1682 O O . ARG A 1 220 ? 30.079 7.435 -23.443 1.00 31.23 220 ARG A O 1
ATOM 1689 N N . ASP A 1 221 ? 29.809 9.606 -23.991 1.00 32.41 221 ASP A N 1
ATOM 1690 C CA . ASP A 1 221 ? 28.441 9.521 -24.504 1.00 32.41 221 ASP A CA 1
ATOM 1691 C C . ASP A 1 221 ? 28.267 8.418 -25.579 1.00 32.41 221 ASP A C 1
ATOM 1693 O O . ASP A 1 221 ? 28.834 8.533 -26.670 1.00 32.41 221 ASP A O 1
ATOM 1697 N N . PRO A 1 222 ? 27.474 7.358 -25.325 1.00 34.62 222 PRO A N 1
ATOM 1698 C CA . PRO A 1 222 ? 27.194 6.320 -26.312 1.00 34.62 222 PRO A CA 1
ATOM 1699 C C . PRO A 1 222 ? 26.242 6.781 -27.432 1.00 34.62 222 PRO A C 1
ATOM 1701 O O . PRO A 1 222 ? 26.121 6.081 -28.439 1.00 34.62 222 PRO A O 1
ATOM 1704 N N . ARG A 1 223 ? 25.621 7.973 -27.346 1.00 37.69 223 ARG A N 1
ATOM 1705 C CA . ARG A 1 223 ? 24.825 8.557 -28.449 1.00 37.69 223 ARG A CA 1
ATOM 1706 C C . ARG A 1 223 ? 25.677 8.896 -29.674 1.00 37.69 223 ARG A C 1
ATOM 1708 O O . ARG A 1 223 ? 25.149 8.971 -30.781 1.00 37.69 223 ARG A O 1
ATOM 1715 N N . ALA A 1 224 ? 26.996 9.020 -29.511 1.00 33.19 224 ALA A N 1
ATOM 1716 C CA . ALA A 1 224 ? 27.926 9.190 -30.625 1.00 33.19 224 ALA A CA 1
ATOM 1717 C C . ALA A 1 224 ? 28.083 7.922 -31.498 1.00 33.19 224 ALA A C 1
ATOM 1719 O O . ALA A 1 224 ? 28.591 8.023 -32.613 1.00 33.19 224 ALA A O 1
ATOM 1720 N N . ALA A 1 225 ? 27.637 6.746 -31.031 1.00 34.41 225 ALA A N 1
ATOM 1721 C CA . ALA A 1 225 ? 27.834 5.467 -31.724 1.00 34.41 225 ALA A CA 1
ATOM 1722 C C . ALA A 1 225 ? 26.577 4.902 -32.418 1.00 34.41 225 ALA A C 1
ATOM 1724 O O . ALA A 1 225 ? 26.692 3.960 -33.197 1.00 34.41 225 ALA A O 1
ATOM 1725 N N . ALA A 1 226 ? 25.387 5.472 -32.198 1.00 31.27 226 ALA A N 1
ATOM 1726 C CA . ALA A 1 226 ? 24.130 4.932 -32.726 1.00 31.27 226 ALA A CA 1
ATOM 1727 C C . ALA A 1 226 ? 23.369 5.954 -33.591 1.00 31.27 226 ALA A C 1
ATOM 1729 O O . ALA A 1 226 ? 22.284 6.412 -33.244 1.00 31.27 226 ALA A O 1
ATOM 1730 N N . LYS A 1 227 ? 23.928 6.301 -34.758 1.00 29.05 227 LYS A N 1
ATOM 1731 C CA . LYS A 1 227 ? 23.177 6.926 -35.862 1.00 29.05 227 LYS A CA 1
ATOM 1732 C C . LYS A 1 227 ? 23.115 5.970 -37.050 1.00 29.05 227 LYS A C 1
ATOM 1734 O O . LYS A 1 227 ? 24.061 5.916 -37.832 1.00 29.05 227 LYS A O 1
ATOM 1739 N N . ARG A 1 228 ? 21.984 5.268 -37.179 1.00 34.97 228 ARG A N 1
ATOM 1740 C CA . ARG A 1 228 ? 21.259 4.895 -38.417 1.00 34.97 228 ARG A CA 1
ATOM 1741 C C . ARG A 1 228 ? 20.338 3.717 -38.104 1.00 34.97 228 ARG A C 1
ATOM 1743 O O . ARG A 1 228 ? 20.830 2.653 -37.758 1.00 34.97 228 ARG A O 1
ATOM 1750 N N . VAL A 1 229 ? 19.034 3.938 -38.274 1.00 30.31 229 VAL A N 1
ATOM 1751 C CA . VAL A 1 229 ? 18.006 3.045 -38.852 1.00 30.31 229 VAL A CA 1
ATOM 1752 C C . VAL A 1 229 ? 16.651 3.403 -38.230 1.00 30.31 229 VAL A C 1
ATOM 1754 O O . VAL A 1 229 ? 16.474 3.271 -37.025 1.00 30.31 229 VAL A O 1
ATOM 1757 N N . ALA A 1 230 ? 15.732 3.837 -39.101 1.00 27.86 230 ALA A N 1
ATOM 1758 C CA . ALA A 1 230 ? 14.278 3.605 -39.108 1.00 27.86 230 ALA A CA 1
ATOM 1759 C C . ALA A 1 230 ? 13.464 4.886 -39.358 1.00 27.86 230 ALA A C 1
ATOM 1761 O O . ALA A 1 230 ? 13.467 5.821 -38.562 1.00 27.86 230 ALA A O 1
ATOM 1762 N N . GLY A 1 231 ? 12.744 4.889 -40.482 1.00 24.33 231 GLY A N 1
ATOM 1763 C CA . GLY A 1 231 ? 11.624 5.782 -40.756 1.00 24.33 231 GLY A CA 1
ATOM 1764 C C . GLY A 1 231 ? 10.291 5.023 -40.740 1.00 24.33 231 GLY A C 1
ATOM 1765 O O . GLY A 1 231 ? 10.283 3.803 -40.878 1.00 24.33 231 GLY A O 1
ATOM 1766 N N . GLY A 1 232 ? 9.187 5.777 -40.643 1.00 26.41 232 GLY A N 1
ATOM 1767 C CA . GLY A 1 232 ? 7.842 5.403 -41.116 1.00 26.41 232 GLY A CA 1
ATOM 1768 C C . GLY A 1 232 ? 6.834 4.856 -40.087 1.00 26.41 232 GLY A C 1
ATOM 1769 O O . GLY A 1 232 ? 7.064 3.810 -39.494 1.00 26.41 232 GLY A O 1
ATOM 1770 N N . GLY A 1 233 ? 5.663 5.512 -39.972 1.00 22.47 233 GLY A N 1
ATOM 1771 C CA . GLY A 1 233 ? 4.427 4.939 -39.401 1.00 22.47 233 GLY A CA 1
ATOM 1772 C C . GLY A 1 233 ? 3.433 5.964 -38.820 1.00 22.47 233 GLY A C 1
ATOM 1773 O O . GLY A 1 233 ? 3.613 6.412 -37.694 1.00 22.47 233 GLY A O 1
ATOM 1774 N N . GLY A 1 234 ? 2.392 6.341 -39.579 1.00 24.11 234 GLY A N 1
ATOM 1775 C CA . GLY A 1 234 ? 1.347 7.317 -39.204 1.00 24.11 234 GLY A CA 1
ATOM 1776 C C . GLY A 1 234 ? 0.126 6.741 -38.456 1.00 24.11 234 GLY A C 1
ATOM 1777 O O . GLY A 1 234 ? -0.027 5.530 -38.327 1.00 24.11 234 GLY A O 1
ATOM 1778 N N . ALA A 1 235 ? -0.752 7.628 -37.966 1.00 29.48 235 ALA A N 1
ATOM 1779 C CA . ALA A 1 235 ? -1.950 7.308 -37.173 1.00 29.48 235 ALA A CA 1
ATOM 1780 C C . ALA A 1 235 ? -3.232 7.146 -38.025 1.00 29.48 235 ALA A C 1
ATOM 1782 O O . ALA A 1 235 ? -3.445 7.914 -38.961 1.00 29.48 235 ALA A O 1
ATOM 1783 N N . PHE A 1 236 ? -4.121 6.215 -37.648 1.00 30.42 236 PHE A N 1
ATOM 1784 C CA . PHE A 1 236 ? -5.454 6.017 -38.247 1.00 30.42 236 PHE A CA 1
ATOM 1785 C C . PHE A 1 236 ? -6.575 6.588 -37.352 1.00 30.42 236 PHE A C 1
ATOM 1787 O O . PHE A 1 236 ? -6.515 6.472 -36.128 1.00 30.42 236 PHE A O 1
ATOM 1794 N N . ARG A 1 237 ? -7.596 7.205 -37.968 1.00 34.78 237 ARG A N 1
ATOM 1795 C CA . ARG A 1 237 ? -8.805 7.788 -37.344 1.00 34.78 237 ARG A CA 1
ATOM 1796 C C . ARG A 1 237 ? -10.053 7.261 -38.064 1.00 34.78 237 ARG A C 1
ATOM 1798 O O . ARG A 1 237 ? -9.983 7.053 -39.273 1.00 34.78 237 ARG A O 1
ATOM 1805 N N . ASP A 1 238 ? -11.174 7.085 -37.360 1.00 36.88 238 ASP A N 1
ATOM 1806 C CA . ASP A 1 238 ? -12.468 6.776 -37.989 1.00 36.88 238 ASP A CA 1
ATOM 1807 C C . ASP A 1 238 ? -13.288 8.038 -38.324 1.00 36.88 238 ASP A C 1
ATOM 1809 O O . ASP A 1 238 ? -12.956 9.163 -37.929 1.00 36.88 238 ASP A O 1
ATOM 1813 N N . SER A 1 239 ? -14.368 7.842 -39.085 1.00 28.73 239 SER A N 1
ATOM 1814 C CA . SER A 1 239 ? -15.209 8.888 -39.681 1.00 28.73 239 SER A CA 1
ATOM 1815 C C . SER A 1 239 ? -16.049 9.703 -38.689 1.00 28.73 239 SER A C 1
ATOM 1817 O O . SER A 1 239 ? -16.746 10.620 -39.114 1.00 28.73 239 SER A O 1
ATOM 1819 N N . ALA A 1 240 ? -15.993 9.408 -37.386 1.00 35.81 240 ALA A N 1
ATOM 1820 C CA . ALA A 1 240 ? -16.674 10.181 -36.345 1.00 35.81 240 ALA A CA 1
ATOM 1821 C C . ALA A 1 240 ? -15.708 11.015 -35.482 1.00 35.81 240 ALA A C 1
ATOM 1823 O O . ALA A 1 240 ? -16.141 11.661 -34.528 1.00 35.81 240 ALA A O 1
ATOM 1824 N N . GLY A 1 241 ? -14.405 11.015 -35.788 1.00 33.09 241 GLY A N 1
ATOM 1825 C CA . GLY A 1 241 ? -13.432 11.908 -35.155 1.00 33.09 241 GLY A CA 1
ATOM 1826 C C . GLY A 1 241 ? -13.174 11.651 -33.665 1.00 33.09 241 GLY A C 1
ATOM 1827 O O . GLY A 1 241 ? -12.597 12.511 -33.000 1.00 33.09 241 GLY A O 1
ATOM 1828 N N . ARG A 1 242 ? -13.554 10.485 -33.121 1.00 30.23 242 ARG A N 1
ATOM 1829 C CA . ARG A 1 242 ? -13.318 10.143 -31.709 1.00 30.23 242 ARG A CA 1
ATOM 1830 C C . ARG A 1 242 ? -12.013 9.369 -31.540 1.00 30.23 242 ARG A C 1
ATOM 1832 O O . ARG A 1 242 ? -11.845 8.276 -32.064 1.00 30.23 242 ARG A O 1
ATOM 1839 N N . LEU A 1 243 ? -11.095 9.947 -30.767 1.00 28.95 243 LEU A N 1
ATOM 1840 C CA . LEU A 1 243 ? -9.914 9.269 -30.233 1.00 28.95 243 LEU A CA 1
ATOM 1841 C C . LEU A 1 243 ? -10.294 8.585 -28.914 1.00 28.95 243 LEU A C 1
ATOM 1843 O O . LEU A 1 243 ? -10.605 9.261 -27.938 1.00 28.95 243 LEU A O 1
ATOM 1847 N N . LEU A 1 244 ? -10.243 7.254 -28.883 1.00 28.33 244 LEU A N 1
ATOM 1848 C CA . LEU A 1 244 ? -10.333 6.443 -27.668 1.00 28.33 244 LEU A CA 1
ATOM 1849 C C . LEU A 1 244 ? -9.092 5.551 -27.580 1.00 28.33 244 LEU A C 1
ATOM 1851 O O . LEU A 1 244 ? -9.123 4.421 -28.047 1.00 28.33 244 LEU A O 1
ATOM 1855 N N . TYR A 1 245 ? -8.001 6.091 -27.031 1.00 23.12 245 TYR A N 1
ATOM 1856 C CA . TYR A 1 245 ? -6.891 5.366 -26.388 1.00 23.12 245 TYR A CA 1
ATOM 1857 C C . TYR A 1 245 ? -5.865 6.398 -25.886 1.00 23.12 245 TYR A C 1
ATOM 1859 O O . TYR A 1 245 ? -5.478 7.274 -26.661 1.00 23.12 245 TYR A O 1
ATOM 1867 N N . GLN A 1 246 ? -5.389 6.318 -24.634 1.00 27.20 246 GLN A N 1
ATOM 1868 C CA . GLN A 1 246 ? -4.295 7.181 -24.162 1.00 27.20 246 GLN A CA 1
ATOM 1869 C C . GLN A 1 246 ? -3.150 6.357 -23.560 1.00 27.20 246 GLN A C 1
ATOM 1871 O O . GLN A 1 246 ? -3.241 5.804 -22.470 1.00 27.20 246 GLN A O 1
ATOM 1876 N N . ARG A 1 247 ? -2.069 6.282 -24.342 1.00 23.52 247 ARG A N 1
ATOM 1877 C CA . ARG A 1 247 ? -0.763 5.665 -24.072 1.00 23.52 247 ARG A CA 1
ATOM 1878 C C . ARG A 1 247 ? 0.236 6.788 -23.771 1.00 23.52 247 ARG A C 1
ATOM 1880 O O . ARG A 1 247 ? 0.161 7.832 -24.416 1.00 23.52 247 ARG A O 1
ATOM 1887 N N . TYR A 1 248 ? 1.210 6.574 -22.885 1.00 30.23 248 TYR A N 1
ATOM 1888 C CA . TYR A 1 248 ? 2.383 7.450 -22.790 1.00 30.23 248 TYR A CA 1
ATOM 1889 C C . TYR A 1 248 ? 3.668 6.685 -23.128 1.00 30.23 248 TYR A C 1
ATOM 1891 O O . TYR A 1 248 ? 4.103 5.823 -22.378 1.00 30.23 248 TYR A O 1
ATOM 1899 N N . HIS A 1 249 ? 4.289 7.065 -24.243 1.00 25.81 249 HIS A N 1
ATOM 1900 C CA . HIS A 1 249 ? 5.733 7.021 -24.468 1.00 25.81 249 HIS A CA 1
ATOM 1901 C C . HIS A 1 249 ? 6.113 8.389 -25.036 1.00 25.81 249 HIS A C 1
ATOM 1903 O O . HIS A 1 249 ? 5.422 8.855 -25.937 1.00 25.81 249 HIS A O 1
ATOM 1909 N N . ASP A 1 250 ? 7.172 9.018 -24.526 1.00 23.34 250 ASP A N 1
ATOM 1910 C CA . ASP A 1 250 ? 8.150 9.687 -25.391 1.00 23.34 250 ASP A CA 1
ATOM 1911 C C . ASP A 1 250 ? 9.449 9.947 -24.613 1.00 23.34 250 ASP A C 1
ATOM 1913 O O . ASP A 1 250 ? 9.424 10.533 -23.526 1.00 23.34 250 ASP A O 1
ATOM 1917 N N . VAL A 1 251 ? 10.568 9.485 -25.167 1.00 22.45 251 VAL A N 1
ATOM 1918 C CA . VAL A 1 251 ? 11.931 9.824 -24.750 1.00 22.45 251 VAL A CA 1
ATOM 1919 C C . VAL A 1 251 ? 12.439 10.758 -25.838 1.00 22.45 251 VAL A C 1
ATOM 1921 O O . VAL A 1 251 ? 12.718 10.297 -26.940 1.00 22.45 251 VAL A O 1
ATOM 1924 N N . CYS A 1 252 ? 12.556 12.055 -25.553 1.00 20.64 252 CYS A N 1
ATOM 1925 C CA . CYS A 1 252 ? 13.075 13.015 -26.525 1.00 20.64 252 CYS A CA 1
ATOM 1926 C C . CYS A 1 252 ? 14.378 13.649 -26.025 1.00 20.64 252 CYS A C 1
ATOM 1928 O O . CYS A 1 252 ? 14.433 14.234 -24.942 1.00 20.64 252 CYS A O 1
ATOM 1930 N N . SER A 1 253 ? 15.426 13.511 -26.837 1.00 21.14 253 SER A N 1
ATOM 1931 C CA . SER A 1 253 ? 16.667 14.279 -26.793 1.00 21.14 253 SER A CA 1
ATOM 1932 C C . SER A 1 253 ? 16.652 15.296 -27.934 1.00 21.14 253 SER A C 1
ATOM 1934 O O . SER A 1 253 ? 16.631 14.877 -29.086 1.00 21.14 253 SER A O 1
ATOM 1936 N N . ASP A 1 254 ? 16.646 16.594 -27.639 1.00 23.14 254 ASP A N 1
ATOM 1937 C CA . ASP A 1 254 ? 17.715 17.529 -28.025 1.00 23.14 254 ASP A CA 1
ATOM 1938 C C . ASP A 1 254 ? 17.348 18.985 -27.723 1.00 23.14 254 ASP A C 1
ATOM 1940 O O . ASP A 1 254 ? 16.188 19.394 -27.672 1.00 23.14 254 ASP A O 1
ATOM 1944 N N . GLU A 1 255 ? 18.410 19.745 -27.487 1.00 28.22 255 GLU A N 1
ATOM 1945 C CA . GLU A 1 255 ? 18.443 21.163 -27.183 1.00 28.22 255 GLU A CA 1
ATOM 1946 C C . GLU A 1 255 ? 17.889 22.030 -28.324 1.00 28.22 255 GLU A C 1
ATOM 1948 O O . GLU A 1 255 ? 18.313 21.948 -29.476 1.00 28.22 255 GLU A O 1
ATOM 1953 N N . GLY A 1 256 ? 16.979 22.942 -27.981 1.00 24.58 256 GLY A N 1
ATOM 1954 C CA . GLY A 1 256 ? 16.558 24.025 -28.861 1.00 24.58 256 GLY A CA 1
ATOM 1955 C C . GLY A 1 256 ? 17.539 25.192 -28.806 1.00 24.58 256 GLY A C 1
ATOM 1956 O O . GLY A 1 256 ? 17.382 26.107 -27.995 1.00 24.58 256 GLY A O 1
ATOM 1957 N N . LEU A 1 257 ? 18.527 25.173 -29.699 1.00 26.17 257 LEU A N 1
ATOM 1958 C CA . LEU A 1 257 ? 19.294 26.346 -30.115 1.00 26.17 257 LEU A CA 1
ATOM 1959 C C . LEU A 1 257 ? 18.317 27.431 -30.623 1.00 26.17 257 LEU A C 1
ATOM 1961 O O . LEU A 1 257 ? 17.449 27.162 -31.453 1.00 26.17 257 LEU A O 1
ATOM 1965 N N . LYS A 1 258 ? 18.444 28.665 -30.123 1.00 29.53 258 LYS A N 1
ATOM 1966 C CA . LYS A 1 258 ? 17.636 29.817 -30.554 1.00 29.53 258 LYS A CA 1
ATOM 1967 C C . LYS A 1 258 ? 17.893 30.138 -32.033 1.00 29.53 258 LYS A C 1
ATOM 1969 O O . LYS A 1 258 ? 19.013 30.485 -32.390 1.00 29.53 258 LYS A O 1
ATOM 1974 N N . ALA A 1 259 ? 16.840 30.146 -32.848 1.00 28.92 259 ALA A N 1
ATOM 1975 C CA . ALA A 1 259 ? 16.806 30.854 -34.125 1.00 28.92 259 ALA A CA 1
ATOM 1976 C C . ALA A 1 259 ? 15.703 31.919 -34.059 1.00 28.92 259 ALA A C 1
ATOM 1978 O O . ALA A 1 259 ? 14.511 31.623 -34.092 1.00 28.92 259 ALA A O 1
ATOM 1979 N N . THR A 1 260 ? 16.110 33.176 -33.904 1.00 32.47 260 THR A N 1
ATOM 1980 C CA . THR A 1 260 ? 15.244 34.348 -34.046 1.00 32.47 260 THR A CA 1
ATOM 1981 C C . THR A 1 260 ? 14.900 34.537 -35.522 1.00 32.47 260 THR A C 1
ATOM 1983 O O . THR A 1 260 ? 15.772 34.898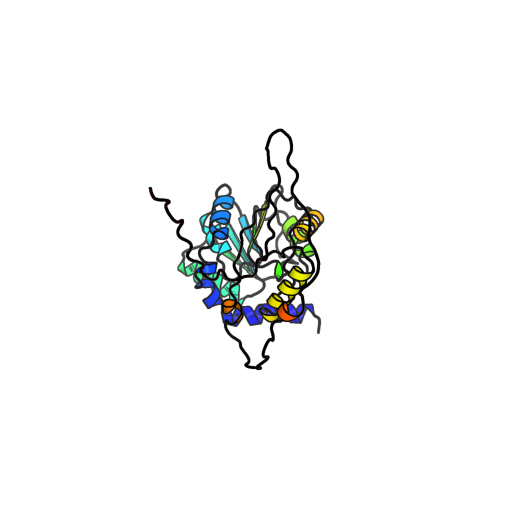 -36.308 1.00 32.47 260 THR A O 1
ATOM 1986 N N . GLY A 1 261 ? 13.641 34.315 -35.894 1.00 29.44 261 GLY A N 1
ATOM 1987 C CA . GLY A 1 261 ? 13.095 34.658 -37.207 1.00 29.44 261 GLY A CA 1
ATOM 1988 C C . GLY A 1 261 ? 11.845 35.519 -37.048 1.00 29.44 261 GLY A C 1
ATOM 1989 O O . GLY A 1 261 ? 10.765 34.997 -36.790 1.00 29.44 261 GLY A O 1
ATOM 1990 N N . GLN A 1 262 ? 11.994 36.839 -37.172 1.00 30.59 262 GLN A N 1
ATOM 1991 C CA . GLN A 1 262 ? 10.873 37.755 -37.408 1.00 30.59 262 GLN A CA 1
ATOM 1992 C C . GLN A 1 262 ? 10.414 37.628 -38.872 1.00 30.59 262 GLN A C 1
ATOM 1994 O O . GLN A 1 262 ? 11.268 37.584 -39.758 1.00 30.59 262 GLN A O 1
ATOM 1999 N N . PRO A 1 263 ? 9.102 37.626 -39.168 1.00 32.47 263 PRO A N 1
ATOM 2000 C CA . PRO A 1 263 ? 8.627 37.731 -40.540 1.00 32.47 263 PRO A CA 1
ATOM 2001 C C . PRO A 1 263 ? 8.749 39.173 -41.058 1.00 32.47 263 PRO A C 1
ATOM 2003 O O . PRO A 1 263 ? 8.271 40.129 -40.445 1.00 32.47 263 PRO A O 1
ATOM 2006 N N . MET A 1 264 ? 9.390 39.296 -42.219 1.00 30.08 264 MET A N 1
ATOM 2007 C CA . MET A 1 264 ? 9.522 40.505 -43.031 1.00 30.08 264 MET A CA 1
ATOM 2008 C C . MET A 1 264 ? 8.134 40.962 -43.516 1.00 30.08 264 MET A C 1
ATOM 2010 O O . MET A 1 264 ? 7.426 40.203 -44.177 1.00 30.08 264 MET A O 1
ATOM 2014 N N . LYS A 1 265 ? 7.737 42.201 -43.200 1.00 33.00 265 LYS A N 1
ATOM 2015 C CA . LYS A 1 265 ? 6.595 42.870 -43.843 1.00 33.00 265 LYS A CA 1
ATOM 2016 C C . LYS A 1 265 ? 7.023 43.357 -45.228 1.00 33.00 265 LYS A C 1
ATOM 2018 O O . LYS A 1 265 ? 8.032 44.047 -45.342 1.00 33.00 265 LYS A O 1
ATOM 2023 N N . ALA A 1 266 ? 6.252 43.011 -46.255 1.00 33.19 266 ALA A N 1
ATOM 2024 C CA . ALA A 1 266 ? 6.377 43.595 -47.585 1.00 33.19 266 ALA A CA 1
ATOM 2025 C C . ALA A 1 266 ? 5.818 45.030 -47.584 1.00 33.19 266 ALA A C 1
ATOM 2027 O O . ALA A 1 266 ? 4.733 45.273 -47.051 1.00 33.19 266 ALA A O 1
ATOM 2028 N N . ALA A 1 267 ? 6.582 45.957 -48.155 1.00 36.47 267 ALA A N 1
ATOM 2029 C CA . ALA A 1 267 ? 6.175 47.324 -48.460 1.00 36.47 267 ALA A CA 1
ATOM 2030 C C . ALA A 1 267 ? 5.517 47.393 -49.851 1.00 36.47 267 ALA A C 1
ATOM 2032 O O . ALA A 1 267 ? 5.767 46.515 -50.683 1.00 36.47 267 ALA A O 1
ATOM 2033 N N . PRO A 1 268 ? 4.741 48.442 -50.142 1.00 47.47 268 PRO A N 1
ATOM 2034 C CA . PRO A 1 268 ? 4.904 49.224 -51.358 1.00 47.47 268 PRO A CA 1
ATOM 2035 C C . PRO A 1 268 ? 5.963 50.323 -51.175 1.00 47.47 268 PRO A C 1
ATOM 2037 O O . PRO A 1 268 ? 5.989 50.955 -50.092 1.00 47.47 268 PRO A O 1
#

Sequence (268 aa):
MSISNSHKNAVDRQFGEQANAYLTSAVHAQGKDLQRLAQLLEPHADARLLDLGCGAGHASFTAAAKVAQVVAYDLSAQMLAVVKQAAAEKGLNNIQLQQGVAESLPFEDASFDLVISRYSAHHWHDVGQALREVRRVLKPGGRAIFMDVVSPGHPLLDIYLQTVEVLRDTSHVRNYAPGEWLTLLTEAGLVVREVTSDRLMLGVRQLGGAHAHAGAFRYRDPRAAAKRVAGGGGAFRDSAGRLLYQRYHDVCSDEGLKATGQPMKAAP

Mean predicted aligned error: 13.99 Å

pLDDT: mean 72.21, std 28.18, range [20.64, 98.94]

Radius of gyration: 22.82 Å; Cα contacts (8 Å, |Δi|>4): 334; chains: 1; bounding box: 53×67×70 Å

Secondary structure (DSSP, 8-state):
--HHHHHHHHHHHHHHHHHHHHHH-HHHHS-HHHHHHHHHHGGGTT-EEEEET-TTSHHHHHHHTTSSEEEEEES-HHHHHHHHHHHHHTT--SEEEEE--TTS--S-TT-EEEEEEES-GGG-S-HHHHHHHHHHHEEEEEEEEEE-----S-HHHHHHHHHHHHHH-TT------HHHHHHHHHHTT--------------GGGGGSS-----------GGGS--------PPP--TT---------------------PPPPPP-

Organism: Serratia marcescens (NCBI:txid615)

Nearest PDB structures (foldseek):
  1xxl-assembly2_B  TM=9.513E-01  e=1.318E-17  Bacillus subtilis
  1vl5-assembly4_D  TM=9.661E-01  e=5.484E-15  Halalkalibacterium halodurans C-125
  1vl5-assembly3_C  TM=9.537E-01  e=1.345E-11  Halalkalibacterium halodurans C-125
  3mgg-assembly1_A  TM=7.925E-01  e=4.404E-10  Methanosarcina mazei
  5dpm-assembly1_A  TM=7.437E-01  e=4.435E-08  Escherichia coli HS

Foldseek 3Di:
DDPVVVLLVLVQVVLLVCQVVQLPDPPNQDDPVLVVLLVVLQVAAAWEEEAAQCQLNSNVVSNLVRYQAYEDEHQHPNSLVNNVVVCVVVVRPRYHYDHDALLDDPAAFQQGLEYEYAAPLQLHPDSLSSLLVVNRNHHVNGDYYYHHAAQLPDVVSQVVVQVLVCLQGVSGRGRHHPVRVCVSNVSSVHDDDDDDDDDDDDDPVVSVPPDPPDDDDPDDDCVVPDDDDDDDDDDDDDPVRDDPDDRDDDDDDDDDDDDDDDDDDDDD

InterPro domains:
  IPR013216 Methyltransferase type 11 [PF08241] (50-146)
  IPR029063 S-adenosyl-L-methionine-dependent methyltransferase superfamily [G3DSA:3.40.50.150] (26-207)
  IPR029063 S-adenosyl-L-methionine-dependent methyltransferase superfamily [SSF53335] (12-199)
  IPR050508 Methyltransferase Superfamily [PTHR42912] (16-157)